Protein AF-A0A842S4N3-F1 (afdb_monomer)

Structure (mmCIF, N/CA/C/O backbone):
data_AF-A0A842S4N3-F1
#
_entry.id   AF-A0A842S4N3-F1
#
loop_
_atom_site.group_PDB
_atom_site.id
_atom_site.type_symbol
_atom_site.label_atom_id
_atom_site.label_alt_id
_atom_site.label_comp_id
_atom_site.label_asym_id
_atom_site.label_entity_id
_atom_site.label_seq_id
_atom_site.pdbx_PDB_ins_code
_atom_site.Cartn_x
_atom_site.Cartn_y
_atom_site.Cartn_z
_atom_site.occupancy
_atom_site.B_iso_or_equiv
_atom_site.auth_seq_id
_atom_site.auth_comp_id
_atom_site.auth_asym_id
_atom_site.auth_atom_id
_atom_site.pdbx_PDB_model_num
ATOM 1 N N . MET A 1 1 ? 23.266 8.931 0.002 1.00 56.41 1 MET A N 1
ATOM 2 C CA . MET A 1 1 ? 21.899 8.362 0.072 1.00 56.41 1 MET A CA 1
ATOM 3 C C . MET A 1 1 ? 21.979 6.879 -0.274 1.00 56.41 1 MET A C 1
ATOM 5 O O . MET A 1 1 ? 22.794 6.554 -1.129 1.00 56.41 1 MET A O 1
ATOM 9 N N . PRO A 1 2 ? 21.221 5.991 0.392 1.00 73.75 2 PRO A N 1
ATOM 10 C CA . PRO A 1 2 ? 21.272 4.555 0.116 1.00 73.75 2 PRO A CA 1
ATOM 11 C C . PRO A 1 2 ? 20.842 4.255 -1.324 1.00 73.75 2 PRO A C 1
ATOM 13 O O . PRO A 1 2 ? 19.929 4.900 -1.846 1.00 73.75 2 PRO A O 1
ATOM 16 N N . ASN A 1 3 ? 21.501 3.281 -1.953 1.00 89.25 3 ASN A N 1
ATOM 17 C CA . ASN A 1 3 ? 21.174 2.815 -3.304 1.00 89.25 3 ASN A CA 1
ATOM 18 C C . ASN A 1 3 ? 19.774 2.159 -3.320 1.00 89.25 3 ASN A C 1
ATOM 20 O O . ASN A 1 3 ? 19.335 1.600 -2.316 1.00 89.25 3 ASN A O 1
ATOM 24 N N . THR A 1 4 ? 19.080 2.168 -4.458 1.00 88.06 4 THR A N 1
ATOM 25 C CA . THR A 1 4 ? 17.747 1.573 -4.649 1.00 88.06 4 THR A CA 1
ATOM 26 C C . THR A 1 4 ? 17.667 0.123 -4.158 1.00 88.06 4 THR A C 1
ATOM 28 O O . THR A 1 4 ? 16.729 -0.232 -3.450 1.00 88.06 4 THR A O 1
ATOM 31 N N . LEU A 1 5 ? 18.676 -0.712 -4.441 1.00 87.38 5 LEU A N 1
ATOM 32 C CA . LEU A 1 5 ? 18.724 -2.099 -3.946 1.00 87.38 5 LEU A CA 1
ATOM 33 C C . LEU A 1 5 ? 18.781 -2.179 -2.414 1.00 87.38 5 LEU A C 1
ATOM 35 O O . LEU A 1 5 ? 18.160 -3.045 -1.798 1.00 87.38 5 LEU A O 1
ATOM 39 N N . GLU A 1 6 ? 19.505 -1.258 -1.785 1.00 89.50 6 GLU A N 1
ATOM 40 C CA . GLU A 1 6 ? 19.587 -1.180 -0.333 1.00 89.50 6 GLU A CA 1
ATOM 41 C C . GLU A 1 6 ? 18.260 -0.712 0.274 1.00 89.50 6 GLU A C 1
ATOM 43 O O . GLU A 1 6 ? 17.815 -1.282 1.274 1.00 89.50 6 GLU A O 1
ATOM 48 N N . LYS A 1 7 ? 17.580 0.252 -0.364 1.00 91.88 7 LYS A N 1
ATOM 49 C CA . LYS A 1 7 ? 16.227 0.670 0.029 1.00 91.88 7 LYS A CA 1
ATOM 50 C C . LYS A 1 7 ? 15.237 -0.485 -0.060 1.00 91.88 7 LYS A C 1
ATOM 52 O O . LYS A 1 7 ? 14.534 -0.719 0.916 1.00 91.88 7 LYS A O 1
ATOM 57 N N . ILE A 1 8 ? 15.231 -1.249 -1.158 1.00 90.50 8 ILE A N 1
ATOM 58 C CA . ILE A 1 8 ? 14.391 -2.452 -1.299 1.00 90.50 8 ILE A CA 1
ATOM 59 C C . ILE A 1 8 ? 14.669 -3.427 -0.153 1.00 90.50 8 ILE A C 1
ATOM 61 O O . ILE A 1 8 ? 13.736 -3.900 0.493 1.00 90.50 8 ILE A O 1
ATOM 65 N N . ARG A 1 9 ? 15.945 -3.683 0.163 1.00 87.44 9 ARG A N 1
ATOM 6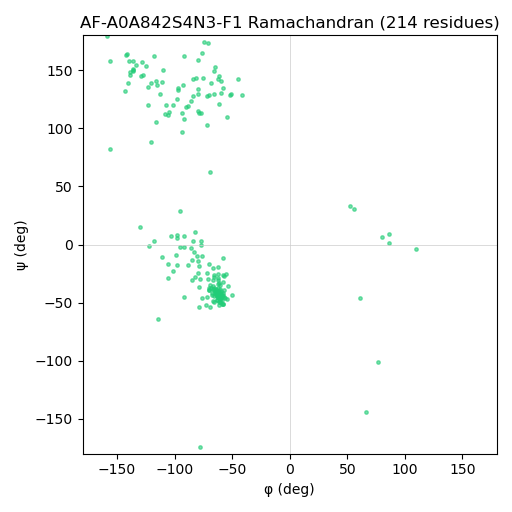6 C CA . ARG A 1 9 ? 16.323 -4.587 1.256 1.00 87.44 9 ARG A CA 1
ATOM 67 C C . ARG A 1 9 ? 15.786 -4.113 2.608 1.00 87.44 9 ARG A C 1
ATOM 69 O O . ARG A 1 9 ? 15.208 -4.906 3.348 1.00 87.44 9 ARG A O 1
ATOM 76 N N . ILE A 1 10 ? 15.977 -2.836 2.939 1.00 89.50 10 ILE A N 1
ATOM 77 C CA . ILE A 1 10 ? 15.552 -2.263 4.224 1.00 89.50 10 ILE A CA 1
ATOM 78 C C . ILE A 1 10 ? 14.023 -2.199 4.295 1.00 89.50 10 ILE A C 1
ATOM 80 O O . ILE A 1 10 ? 13.430 -2.733 5.233 1.00 89.50 10 ILE A O 1
ATOM 84 N N . LEU A 1 11 ? 13.373 -1.581 3.310 1.00 91.12 11 LEU A N 1
ATOM 85 C CA . LEU A 1 11 ? 11.925 -1.364 3.287 1.00 91.12 11 LEU A CA 1
ATOM 86 C C . LEU A 1 11 ? 11.155 -2.672 3.128 1.00 91.12 11 LEU A C 1
ATOM 88 O O . LEU A 1 11 ? 10.140 -2.868 3.792 1.00 91.12 11 LEU A O 1
ATOM 92 N N . GLY A 1 12 ? 11.676 -3.603 2.331 1.00 87.44 12 GLY A N 1
ATOM 93 C CA . GLY A 1 12 ? 11.151 -4.956 2.215 1.00 87.44 12 GLY A CA 1
ATOM 94 C C . GLY A 1 12 ? 11.220 -5.714 3.542 1.00 87.44 12 GLY A C 1
ATOM 95 O O . GLY A 1 12 ? 10.228 -6.312 3.954 1.00 87.44 12 GLY A O 1
ATOM 96 N N . ALA A 1 13 ? 12.337 -5.633 4.274 1.00 83.00 13 ALA A N 1
ATOM 97 C CA . ALA A 1 13 ? 12.464 -6.281 5.581 1.00 83.00 13 ALA A CA 1
ATOM 98 C C . ALA A 1 13 ? 11.526 -5.660 6.629 1.00 83.00 13 ALA A C 1
ATOM 100 O O . ALA A 1 13 ? 10.921 -6.378 7.422 1.00 83.00 13 ALA A O 1
ATOM 101 N N . ASN A 1 14 ? 11.354 -4.335 6.601 1.00 84.75 14 ASN A N 1
ATOM 102 C CA . ASN A 1 14 ? 10.408 -3.630 7.470 1.00 84.75 14 ASN A CA 1
ATOM 103 C C . ASN A 1 14 ? 8.946 -3.987 7.143 1.00 84.75 14 ASN A C 1
ATOM 105 O O . ASN A 1 14 ? 8.120 -4.038 8.049 1.00 84.75 14 ASN A O 1
ATOM 109 N N . SER A 1 15 ? 8.641 -4.299 5.879 1.00 82.56 15 SER A N 1
ATOM 110 C CA . SER A 1 15 ? 7.307 -4.735 5.443 1.00 82.56 15 SER A CA 1
ATOM 111 C C . SER A 1 15 ? 6.976 -6.194 5.777 1.00 82.56 15 SER A C 1
ATOM 113 O O . SER A 1 15 ? 5.880 -6.645 5.465 1.00 82.56 15 SER A O 1
ATOM 115 N N . LYS A 1 16 ? 7.882 -6.953 6.418 1.00 73.06 16 LYS A N 1
ATOM 116 C CA . LYS A 1 16 ? 7.713 -8.399 6.651 1.00 73.06 16 LYS A CA 1
ATOM 117 C C . LYS A 1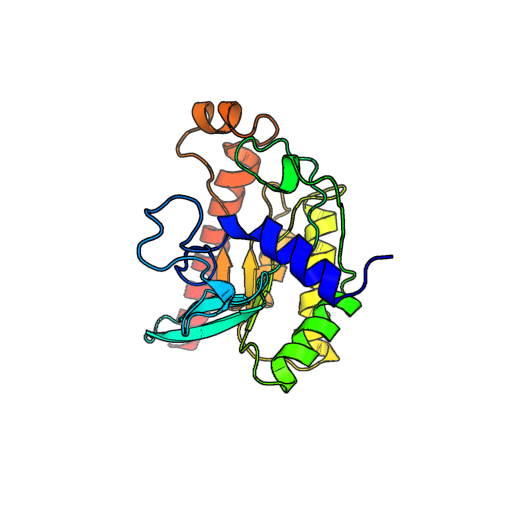 16 ? 6.392 -8.764 7.337 1.00 73.06 16 LYS A C 1
ATOM 119 O O . LYS A 1 16 ? 5.809 -9.793 7.020 1.00 73.06 16 LYS A O 1
ATOM 124 N N . TYR A 1 17 ? 5.914 -7.923 8.248 1.00 70.19 17 TYR A N 1
ATOM 125 C CA . TYR A 1 17 ? 4.674 -8.162 8.993 1.00 70.19 17 TYR A CA 1
ATOM 126 C C . TYR A 1 17 ? 3.406 -7.829 8.198 1.00 70.19 17 TYR A C 1
ATOM 128 O O . TYR A 1 17 ? 2.333 -8.290 8.565 1.00 70.19 17 TYR A O 1
ATOM 136 N N . ASP A 1 18 ? 3.530 -7.116 7.074 1.00 67.81 18 ASP A N 1
ATOM 137 C CA . ASP A 1 18 ? 2.442 -7.001 6.101 1.00 67.81 18 ASP A CA 1
ATOM 138 C C . ASP A 1 18 ? 2.310 -8.289 5.265 1.00 67.81 18 ASP A C 1
ATOM 140 O O . ASP A 1 18 ? 1.357 -8.425 4.498 1.00 67.81 18 ASP A O 1
ATOM 144 N N . ILE A 1 19 ? 3.258 -9.233 5.346 1.00 60.94 19 ILE A N 1
ATOM 145 C CA . ILE A 1 19 ? 3.310 -10.414 4.479 1.00 60.94 19 ILE A CA 1
ATOM 146 C C . ILE A 1 19 ? 2.557 -11.585 5.117 1.00 60.94 19 ILE A C 1
ATOM 148 O O . ILE A 1 19 ? 3.046 -12.237 6.033 1.00 60.94 19 ILE A O 1
ATOM 152 N N . CYS A 1 20 ? 1.390 -11.913 4.559 1.00 54.12 20 CYS A N 1
ATOM 153 C CA . CYS A 1 20 ? 0.614 -13.108 4.914 1.00 54.12 20 CYS A CA 1
ATOM 154 C C . CYS A 1 20 ? 1.088 -14.393 4.198 1.00 54.12 20 CYS A C 1
ATOM 156 O O . CYS A 1 20 ? 0.388 -15.400 4.232 1.00 54.12 20 CYS A O 1
ATOM 158 N N . ALA A 1 21 ? 2.247 -14.376 3.529 1.00 53.91 21 ALA A N 1
ATOM 159 C CA . ALA A 1 21 ? 2.752 -15.496 2.734 1.00 53.91 21 ALA A CA 1
ATOM 160 C C . ALA A 1 21 ? 3.992 -16.146 3.372 1.00 53.91 21 ALA A C 1
ATOM 162 O O . ALA A 1 21 ? 4.917 -15.467 3.826 1.00 53.91 21 ALA A O 1
ATOM 163 N N . SER A 1 22 ? 4.057 -17.480 3.321 1.00 51.81 22 SER A N 1
ATOM 164 C CA . SER A 1 22 ? 5.191 -18.298 3.788 1.00 51.81 22 SER A CA 1
ATOM 165 C C . SER A 1 22 ? 6.527 -17.967 3.097 1.00 51.81 22 SER A C 1
ATOM 167 O O . SER A 1 22 ? 7.584 -18.403 3.550 1.00 51.81 22 SER A O 1
ATOM 169 N N . THR A 1 23 ? 6.490 -17.179 2.019 1.00 53.50 23 THR A N 1
ATOM 170 C CA . THR A 1 23 ? 7.622 -16.855 1.145 1.00 53.50 23 THR A CA 1
ATOM 171 C C . THR A 1 23 ? 8.542 -15.753 1.667 1.00 53.50 23 THR A C 1
ATOM 173 O O . THR A 1 23 ? 9.605 -15.570 1.089 1.00 53.50 23 THR A O 1
ATOM 176 N N . ALA A 1 24 ? 8.178 -15.026 2.732 1.00 51.31 24 ALA A N 1
ATOM 177 C CA . ALA A 1 24 ? 8.975 -13.895 3.237 1.00 51.31 24 ALA A CA 1
ATOM 178 C C . ALA A 1 24 ? 9.520 -14.057 4.664 1.00 51.31 24 ALA A C 1
ATOM 180 O O . ALA A 1 24 ? 10.159 -13.154 5.213 1.00 51.31 24 ALA A O 1
ATOM 181 N N . SER A 1 25 ? 9.276 -15.210 5.286 1.00 52.69 25 SER A N 1
ATOM 182 C CA . SER A 1 25 ? 9.836 -15.537 6.593 1.00 52.69 25 SER A CA 1
ATOM 183 C C . SER A 1 25 ? 10.908 -16.601 6.443 1.00 52.69 25 SER A C 1
ATOM 185 O O . SER A 1 25 ? 10.603 -17.749 6.129 1.00 52.69 25 SER A O 1
ATOM 187 N N . SER A 1 26 ? 12.163 -16.218 6.705 1.00 54.50 26 SER A N 1
ATOM 188 C CA . SER A 1 26 ? 13.263 -17.171 6.828 1.00 54.50 26 SER A CA 1
ATOM 189 C C . SER A 1 26 ? 12.884 -18.265 7.825 1.00 54.50 26 SER A C 1
ATOM 191 O O . SER A 1 26 ? 12.452 -17.994 8.947 1.00 54.50 26 SER A O 1
ATOM 193 N N . ARG A 1 27 ? 13.037 -19.522 7.409 1.00 55.88 27 ARG A N 1
ATOM 194 C CA . ARG A 1 27 ? 12.628 -20.687 8.206 1.00 55.88 27 ARG A CA 1
ATOM 195 C C . ARG A 1 27 ? 13.598 -21.028 9.351 1.00 55.88 27 ARG A C 1
ATOM 197 O O . ARG A 1 27 ? 13.396 -22.035 10.015 1.00 55.88 27 ARG A O 1
ATOM 204 N N . THR A 1 28 ? 14.660 -20.246 9.581 1.00 52.84 28 THR A N 1
ATOM 205 C CA . THR A 1 28 ? 15.917 -20.826 10.099 1.00 52.84 28 THR A CA 1
ATOM 206 C C . THR A 1 28 ? 16.513 -20.323 11.406 1.00 52.84 28 THR A C 1
ATOM 208 O O . THR A 1 28 ? 17.496 -20.921 11.830 1.00 52.84 28 THR A O 1
ATOM 211 N N . ASP A 1 29 ? 15.933 -19.344 12.102 1.00 52.81 29 ASP A N 1
ATOM 212 C CA . ASP A 1 29 ? 16.478 -18.969 13.426 1.00 52.81 29 ASP A CA 1
ATOM 213 C C . ASP A 1 29 ? 15.689 -19.540 14.613 1.00 52.81 29 ASP A C 1
ATOM 215 O O . ASP A 1 29 ? 16.249 -19.688 15.695 1.00 52.81 29 ASP A O 1
ATOM 219 N N . LYS A 1 30 ? 14.407 -19.894 14.433 1.00 48.62 30 LYS A N 1
ATOM 220 C CA . LYS A 1 30 ? 13.512 -20.297 15.539 1.00 48.62 30 LYS A CA 1
ATOM 221 C C . LYS A 1 30 ? 13.104 -21.777 15.556 1.00 48.62 30 LYS A C 1
ATOM 223 O O . LYS A 1 30 ? 12.532 -22.222 16.543 1.00 48.62 30 LYS A O 1
ATOM 228 N N . TYR A 1 31 ? 13.389 -22.528 14.492 1.00 52.56 31 TYR A N 1
ATOM 229 C CA . TYR A 1 31 ? 13.089 -23.962 14.375 1.00 52.56 31 TYR A CA 1
ATOM 230 C C . TYR A 1 31 ? 14.392 -24.772 14.416 1.00 52.56 31 TYR A C 1
ATOM 232 O O . TYR A 1 31 ? 15.427 -24.237 14.006 1.00 52.56 31 TYR A O 1
ATOM 240 N N . PRO A 1 32 ? 14.383 -26.027 14.913 1.00 46.91 32 PRO A N 1
ATOM 241 C CA . PRO A 1 32 ? 15.591 -26.842 14.996 1.00 46.91 32 PRO A CA 1
ATOM 242 C C . PRO A 1 32 ? 16.295 -26.870 13.639 1.00 46.91 32 PRO A C 1
ATOM 244 O O . PRO A 1 32 ? 15.667 -27.127 12.610 1.00 46.91 32 PRO A O 1
ATOM 247 N N . LYS A 1 33 ? 17.601 -26.572 13.642 1.00 52.69 33 LYS A N 1
ATOM 248 C CA . LYS A 1 33 ? 18.474 -26.591 12.460 1.00 52.69 33 LYS A CA 1
ATOM 249 C C . LYS A 1 33 ? 18.689 -28.034 11.986 1.00 52.69 33 LYS A C 1
ATOM 251 O O . LYS A 1 33 ? 19.816 -28.508 11.969 1.00 52.69 33 LYS A O 1
ATOM 256 N N . LEU A 1 34 ? 17.625 -28.725 11.580 1.00 55.19 34 LEU A N 1
ATOM 257 C CA . LEU A 1 34 ? 17.695 -30.046 10.947 1.00 55.19 34 LEU A CA 1
ATOM 258 C C . LEU A 1 34 ? 18.606 -30.029 9.707 1.00 55.19 34 LEU A C 1
ATOM 260 O O . LEU A 1 34 ? 19.180 -31.049 9.354 1.00 55.19 34 LEU A O 1
ATOM 264 N N . PHE A 1 35 ? 18.769 -28.856 9.082 1.00 54.75 35 PHE A N 1
ATOM 265 C CA . PHE A 1 35 ? 19.410 -28.695 7.778 1.00 54.75 35 PHE A CA 1
ATOM 266 C C . PHE A 1 35 ? 20.502 -27.597 7.738 1.00 54.75 35 PHE A C 1
ATOM 268 O O . PHE A 1 35 ? 20.934 -27.175 6.673 1.00 54.75 35 PHE A O 1
ATOM 275 N N . GLY A 1 36 ? 21.003 -27.106 8.878 1.00 60.84 36 GLY A N 1
ATOM 276 C CA . GLY A 1 36 ? 22.092 -26.111 8.881 1.00 60.84 36 GLY A CA 1
ATOM 277 C C . GLY A 1 36 ? 21.710 -24.738 8.288 1.00 60.84 36 GLY A C 1
ATOM 278 O O . GLY A 1 36 ? 20.612 -24.235 8.521 1.00 60.84 36 GLY A O 1
ATOM 279 N N . ASN A 1 37 ? 22.638 -24.073 7.585 1.00 59.16 37 ASN A N 1
ATOM 280 C CA . ASN A 1 37 ? 22.451 -22.707 7.067 1.00 59.16 37 ASN A CA 1
ATOM 281 C C . ASN A 1 37 ? 21.601 -22.705 5.780 1.00 59.16 37 ASN A C 1
ATOM 283 O O . ASN A 1 37 ? 22.065 -23.175 4.743 1.00 59.16 37 ASN A O 1
ATOM 287 N N . SER A 1 38 ? 20.387 -22.141 5.822 1.00 61.16 38 SER A N 1
ATOM 288 C CA . SER A 1 38 ? 19.410 -22.172 4.713 1.00 61.16 38 SER A CA 1
ATOM 289 C C . SER A 1 38 ? 19.851 -21.488 3.428 1.00 61.16 38 SER A C 1
ATOM 291 O O . SER A 1 38 ? 19.273 -21.775 2.389 1.00 61.16 38 SER A O 1
ATOM 293 N N . LYS A 1 39 ? 20.853 -20.600 3.454 1.00 59.00 39 LYS A N 1
ATOM 294 C CA . LYS A 1 39 ? 21.264 -19.831 2.263 1.00 59.00 39 LYS A CA 1
ATOM 295 C C . LYS A 1 39 ? 21.686 -20.698 1.072 1.00 59.00 39 LYS A C 1
ATOM 297 O O . LYS A 1 39 ? 21.559 -20.247 -0.058 1.00 59.00 39 LYS A O 1
ATOM 302 N N . ASN A 1 40 ? 22.154 -21.918 1.331 1.00 61.69 40 ASN A N 1
ATOM 303 C CA . ASN A 1 40 ? 22.618 -22.848 0.300 1.00 61.69 40 ASN A CA 1
ATOM 304 C C . ASN A 1 40 ? 21.552 -23.883 -0.097 1.00 61.69 40 ASN A C 1
ATOM 306 O O . ASN A 1 40 ? 21.847 -24.807 -0.847 1.00 61.69 40 ASN A O 1
ATOM 310 N N . TRP A 1 41 ? 20.328 -23.758 0.423 1.00 64.38 41 TRP A N 1
ATOM 311 C CA . TRP A 1 41 ? 19.253 -24.710 0.170 1.00 64.38 41 TRP A CA 1
ATOM 312 C C . TRP A 1 41 ? 18.340 -24.218 -0.946 1.00 64.38 41 TRP A C 1
ATOM 314 O O . TRP A 1 41 ? 17.890 -23.070 -0.955 1.00 64.38 41 TRP A O 1
ATOM 324 N N . VAL A 1 42 ? 18.010 -25.124 -1.863 1.00 61.16 42 VAL A N 1
ATOM 325 C CA . VAL A 1 42 ? 16.948 -24.910 -2.849 1.00 61.16 42 VAL A CA 1
ATOM 326 C C . VAL A 1 42 ? 15.630 -24.674 -2.099 1.00 61.16 42 VAL A C 1
ATOM 328 O O . VAL A 1 42 ? 15.286 -25.422 -1.186 1.00 61.16 42 VAL A O 1
ATOM 331 N N . GLY A 1 43 ? 14.905 -23.609 -2.449 1.00 57.53 43 GLY A N 1
ATOM 332 C CA . GLY A 1 43 ? 13.661 -23.224 -1.767 1.00 57.53 43 GLY A CA 1
ATOM 333 C C . GLY A 1 43 ? 13.842 -22.345 -0.521 1.00 57.53 43 GLY A C 1
ATOM 334 O O . GLY A 1 43 ? 12.869 -22.095 0.196 1.00 57.53 43 GLY A O 1
ATOM 335 N N . ALA A 1 44 ? 15.052 -21.841 -0.253 1.00 60.22 44 ALA A N 1
ATOM 336 C CA . ALA A 1 44 ? 15.244 -20.766 0.713 1.00 60.22 44 ALA A CA 1
ATOM 337 C C . ALA A 1 44 ? 14.421 -19.528 0.312 1.00 60.22 44 ALA A C 1
ATOM 339 O O . ALA A 1 44 ? 14.398 -19.126 -0.851 1.00 60.22 44 ALA A O 1
ATOM 340 N N . THR A 1 45 ? 13.725 -18.919 1.275 1.00 57.72 45 THR A N 1
ATOM 341 C CA . THR A 1 45 ? 12.878 -17.744 1.020 1.00 57.72 45 THR A CA 1
ATOM 342 C C . THR A 1 45 ? 13.716 -16.583 0.486 1.00 57.72 45 THR A C 1
ATOM 344 O O . THR A 1 45 ? 14.656 -16.147 1.157 1.00 57.72 45 THR A O 1
ATOM 347 N N . ALA A 1 46 ? 13.371 -16.109 -0.712 1.00 56.22 46 ALA A N 1
ATOM 348 C CA . ALA A 1 46 ? 14.075 -15.055 -1.431 1.00 56.22 46 ALA A CA 1
ATOM 349 C C . ALA A 1 46 ? 13.832 -13.646 -0.849 1.00 56.22 46 ALA A C 1
ATOM 351 O O . ALA A 1 46 ? 13.073 -13.449 0.099 1.00 56.22 46 ALA A O 1
ATOM 352 N N . SER A 1 47 ? 14.556 -12.680 -1.419 1.00 57.81 47 SER A N 1
ATOM 353 C CA . SER A 1 47 ? 14.823 -11.321 -0.939 1.00 57.81 47 SER A CA 1
ATOM 354 C C . SER A 1 47 ? 13.627 -10.537 -0.391 1.00 57.81 47 SER A C 1
ATOM 356 O O . SER A 1 47 ? 12.546 -10.515 -0.974 1.00 57.81 47 SER A O 1
ATOM 358 N N . ALA A 1 48 ? 13.896 -9.772 0.671 1.00 67.94 48 ALA A N 1
ATOM 359 C CA . ALA A 1 48 ? 13.050 -8.684 1.149 1.00 67.94 48 ALA A CA 1
ATOM 360 C C . ALA A 1 48 ? 12.490 -7.843 -0.014 1.00 67.94 48 ALA A C 1
ATOM 362 O O . ALA A 1 48 ? 13.256 -7.375 -0.853 1.00 67.94 48 ALA A O 1
ATOM 363 N N . GLY A 1 49 ? 11.172 -7.631 -0.035 1.00 77.88 49 GLY A N 1
ATOM 364 C CA . GLY A 1 49 ? 10.513 -6.746 -1.001 1.00 77.88 49 GLY A CA 1
ATOM 365 C C . GLY A 1 49 ? 9.652 -7.431 -2.064 1.00 77.88 49 GLY A C 1
ATOM 366 O O . GLY A 1 49 ? 9.009 -6.734 -2.842 1.00 77.88 49 GLY A O 1
ATOM 367 N N . ILE A 1 50 ? 9.613 -8.767 -2.105 1.00 84.94 50 ILE A N 1
ATOM 368 C CA . ILE A 1 50 ? 8.737 -9.529 -3.007 1.00 84.94 50 ILE A CA 1
ATOM 369 C C . ILE A 1 50 ? 7.861 -10.470 -2.179 1.00 84.94 50 ILE A C 1
ATOM 371 O O . ILE A 1 50 ? 8.342 -11.145 -1.266 1.00 84.94 50 ILE A O 1
ATOM 375 N N . CYS A 1 51 ? 6.568 -10.536 -2.494 1.00 83.62 51 CYS A N 1
ATOM 376 C CA . CYS A 1 51 ? 5.660 -11.524 -1.915 1.00 83.62 51 CYS A CA 1
ATOM 377 C C . CYS A 1 51 ? 4.793 -12.177 -2.988 1.00 83.62 51 CYS A C 1
ATOM 379 O O . CYS A 1 51 ? 4.498 -11.554 -4.001 1.00 83.62 51 CYS A O 1
ATOM 381 N N . HIS A 1 52 ? 4.323 -13.392 -2.725 1.00 82.88 52 HIS A N 1
ATOM 382 C CA . HIS A 1 52 ? 3.321 -14.029 -3.572 1.00 82.88 52 HIS A CA 1
ATOM 383 C C . HIS A 1 52 ? 1.920 -13.742 -3.033 1.00 82.88 52 HIS A C 1
ATOM 385 O O . HIS A 1 52 ? 1.697 -13.784 -1.819 1.00 82.88 52 HIS A O 1
ATOM 391 N N . SER A 1 53 ? 0.993 -13.439 -3.935 1.00 79.56 53 SER A N 1
ATOM 392 C CA . SER A 1 53 ? -0.426 -13.232 -3.653 1.00 79.56 53 SER A CA 1
ATOM 393 C C . SER A 1 53 ? -1.262 -14.091 -4.588 1.00 79.56 53 SER A C 1
ATOM 395 O O . SER A 1 53 ? -0.804 -14.457 -5.666 1.00 79.56 53 SER A O 1
ATOM 397 N N . TYR A 1 54 ? -2.489 -14.395 -4.177 1.00 82.31 54 TYR A N 1
ATOM 398 C CA . TYR A 1 54 ? -3.427 -15.168 -4.980 1.00 82.31 54 TYR A CA 1
ATOM 399 C C . TYR A 1 54 ? -4.588 -14.278 -5.402 1.00 82.31 54 TYR A C 1
ATOM 401 O O . TYR A 1 54 ? -5.174 -13.566 -4.580 1.00 82.31 54 TYR A O 1
ATOM 409 N N . THR A 1 55 ? -4.894 -14.290 -6.690 1.00 77.31 55 THR A N 1
ATOM 410 C CA . THR A 1 55 ? -6.077 -13.630 -7.240 1.00 77.31 55 THR A CA 1
ATOM 411 C C . THR A 1 55 ? -7.341 -14.448 -6.954 1.00 77.31 55 THR A C 1
ATOM 413 O O . THR A 1 55 ? -7.245 -15.617 -6.568 1.00 77.31 55 THR A O 1
ATOM 416 N N . PRO A 1 56 ? -8.545 -13.862 -7.110 1.00 73.50 56 PRO A N 1
ATOM 417 C CA . PRO A 1 56 ? -9.804 -14.576 -6.876 1.00 73.50 56 PRO A CA 1
ATOM 418 C C . PRO A 1 56 ? -9.988 -15.854 -7.714 1.00 73.50 56 PRO A C 1
ATOM 420 O O . PRO A 1 56 ? -10.668 -16.768 -7.264 1.00 73.50 56 PRO A O 1
ATOM 423 N N . ASP A 1 57 ? -9.367 -15.937 -8.893 1.00 80.12 57 ASP A N 1
ATOM 424 C CA . ASP A 1 57 ? -9.341 -17.108 -9.784 1.00 80.12 57 ASP A CA 1
ATOM 425 C C . ASP A 1 57 ? -8.256 -18.143 -9.417 1.00 80.12 57 ASP A C 1
ATOM 427 O O . ASP A 1 57 ? -8.100 -19.150 -10.101 1.00 80.12 57 ASP A O 1
ATOM 431 N N . GLY A 1 58 ? -7.502 -17.924 -8.335 1.00 81.44 58 GLY A N 1
ATOM 432 C CA . GLY A 1 58 ? -6.511 -18.873 -7.821 1.00 81.44 58 GLY A CA 1
ATOM 433 C C . GLY A 1 58 ? -5.121 -18.771 -8.455 1.00 81.44 58 GLY A C 1
ATOM 434 O O . GLY A 1 58 ? -4.225 -19.519 -8.055 1.00 81.44 58 GLY A O 1
ATOM 435 N N . ARG A 1 59 ? -4.887 -17.836 -9.388 1.00 84.19 59 ARG A N 1
ATOM 436 C CA . ARG A 1 59 ? -3.537 -17.578 -9.910 1.00 84.19 59 ARG A CA 1
ATOM 437 C C . ARG A 1 59 ? -2.633 -17.018 -8.815 1.00 84.19 59 ARG A C 1
ATOM 439 O O . ARG A 1 59 ? -2.960 -16.039 -8.146 1.00 84.19 59 ARG A O 1
ATOM 446 N N . CYS A 1 60 ? -1.459 -17.624 -8.674 1.00 86.69 60 CYS A N 1
ATOM 447 C CA . CYS A 1 60 ? -0.369 -17.075 -7.879 1.00 86.69 60 CYS A CA 1
ATOM 448 C C . CYS A 1 60 ? 0.351 -16.000 -8.700 1.00 86.69 60 CYS A C 1
ATOM 450 O O . CYS A 1 60 ? 0.723 -16.261 -9.841 1.00 86.69 60 CYS A O 1
ATOM 452 N N . MET A 1 61 ? 0.550 -14.820 -8.121 1.00 86.44 61 MET A N 1
ATOM 453 C CA . MET A 1 61 ? 1.294 -13.720 -8.730 1.00 86.44 61 MET A CA 1
ATOM 454 C C . MET A 1 61 ? 2.352 -13.179 -7.778 1.00 86.44 61 MET A C 1
ATOM 456 O O . MET A 1 61 ? 2.152 -13.102 -6.560 1.00 86.44 61 MET A O 1
ATOM 460 N N . SER A 1 62 ? 3.475 -12.770 -8.351 1.00 89.75 62 SER A N 1
ATOM 461 C CA . SER A 1 62 ? 4.554 -12.093 -7.634 1.00 89.75 62 SER A CA 1
ATOM 462 C C . SER A 1 62 ? 4.275 -10.586 -7.533 1.00 89.75 62 SER A C 1
ATOM 464 O O . SER A 1 62 ? 4.006 -9.917 -8.527 1.00 89.75 62 SER A O 1
ATOM 466 N N . LEU A 1 63 ? 4.327 -10.024 -6.325 1.00 91.12 63 LEU A N 1
ATOM 467 C CA . LEU A 1 63 ? 4.101 -8.600 -6.077 1.00 91.12 63 LEU A CA 1
ATOM 468 C C . LEU A 1 63 ? 5.362 -7.920 -5.559 1.00 91.12 63 LEU A C 1
ATOM 470 O O . LEU A 1 63 ? 6.015 -8.425 -4.640 1.00 91.12 63 LEU A O 1
ATOM 474 N N . PHE A 1 64 ? 5.642 -6.726 -6.078 1.00 93.06 64 PHE A N 1
ATOM 475 C CA . PHE A 1 64 ? 6.583 -5.803 -5.460 1.00 93.06 64 PHE A CA 1
ATOM 476 C C . PHE A 1 64 ? 5.948 -5.229 -4.196 1.00 93.06 64 PHE A C 1
ATOM 478 O O . PHE A 1 64 ? 5.063 -4.377 -4.260 1.00 93.06 64 PHE A O 1
ATOM 485 N N . LYS A 1 65 ? 6.374 -5.743 -3.045 1.00 89.25 65 LYS A N 1
ATOM 486 C CA . LYS A 1 65 ? 5.843 -5.401 -1.730 1.00 89.25 65 LYS A CA 1
ATOM 487 C C . LYS A 1 65 ? 6.949 -4.843 -0.858 1.00 89.25 65 LYS A C 1
ATOM 489 O O . LYS A 1 65 ? 7.603 -5.564 -0.108 1.00 89.25 65 LYS A O 1
ATOM 494 N N . THR A 1 66 ? 7.134 -3.537 -0.943 1.00 89.94 66 THR A N 1
ATOM 495 C CA . THR A 1 66 ? 8.001 -2.773 -0.046 1.00 89.94 66 THR A CA 1
ATOM 496 C C . THR A 1 66 ? 7.201 -1.653 0.592 1.00 89.94 66 THR A C 1
ATOM 498 O O . THR A 1 66 ? 6.251 -1.145 -0.003 1.00 89.94 66 THR A O 1
ATOM 501 N N . LEU A 1 67 ? 7.622 -1.211 1.779 1.00 93.56 67 LEU A N 1
ATOM 502 C CA . LEU A 1 67 ? 7.182 0.092 2.267 1.00 93.56 67 LEU A CA 1
ATOM 503 C C . LEU A 1 67 ? 7.656 1.193 1.303 1.00 93.56 67 LEU A C 1
ATOM 505 O O . LEU A 1 67 ? 8.752 1.096 0.752 1.00 93.56 67 LEU A O 1
ATOM 509 N N . TYR A 1 68 ? 6.857 2.238 1.127 1.00 96.38 68 TYR A N 1
ATOM 510 C CA . TYR A 1 68 ? 7.244 3.464 0.440 1.00 96.38 68 TYR A CA 1
ATOM 511 C C . TYR A 1 68 ? 8.220 4.272 1.315 1.00 96.38 68 TYR A C 1
ATOM 513 O O . TYR A 1 68 ? 9.304 4.658 0.872 1.00 96.38 68 TYR A O 1
ATOM 521 N N . THR A 1 69 ? 7.908 4.407 2.607 1.00 95.62 69 THR A N 1
ATOM 522 C CA . THR A 1 69 ? 8.857 4.824 3.646 1.00 95.62 69 THR A CA 1
ATOM 523 C C . THR A 1 69 ? 8.721 3.980 4.910 1.00 95.62 69 THR A C 1
ATOM 525 O O . THR A 1 69 ? 7.636 3.509 5.239 1.00 95.62 69 THR A O 1
ATOM 528 N N . ASN A 1 70 ? 9.820 3.786 5.645 1.00 94.25 70 ASN A N 1
ATOM 529 C CA . ASN A 1 70 ? 9.777 3.264 7.016 1.00 94.25 70 ASN A CA 1
ATOM 530 C C . ASN A 1 70 ? 9.861 4.374 8.074 1.00 94.25 70 ASN A C 1
ATOM 532 O O . ASN A 1 70 ? 10.014 4.066 9.255 1.00 94.25 70 ASN A O 1
ATOM 536 N N . LYS A 1 71 ? 9.800 5.653 7.690 1.00 94.38 71 LYS A N 1
ATOM 537 C CA . LYS A 1 71 ? 9.570 6.754 8.630 1.00 94.38 71 LYS A CA 1
ATOM 538 C C . LYS A 1 71 ? 8.112 6.693 9.073 1.00 94.38 71 LYS A C 1
ATOM 540 O O . LYS A 1 71 ? 7.220 6.583 8.239 1.00 94.38 71 LYS A O 1
ATOM 545 N N . CYS A 1 72 ? 7.884 6.695 10.380 1.00 93.44 72 CYS A N 1
ATOM 546 C CA . CYS A 1 72 ? 6.548 6.589 10.944 1.00 93.44 72 CYS A CA 1
ATOM 547 C C . CYS A 1 72 ? 6.450 7.460 12.193 1.00 93.44 72 CYS A C 1
ATOM 549 O O . CYS A 1 72 ? 7.330 7.382 13.048 1.00 93.44 72 CYS A O 1
ATOM 551 N N . LEU A 1 73 ? 5.388 8.257 12.290 1.00 91.81 73 LEU A N 1
ATOM 552 C CA . LEU A 1 73 ? 5.050 9.022 13.492 1.00 91.81 73 LEU A CA 1
ATOM 553 C C . LEU A 1 73 ? 4.369 8.173 14.573 1.00 91.81 73 LEU A C 1
ATOM 555 O O . LEU A 1 73 ? 4.352 8.592 15.725 1.00 91.81 73 LEU A O 1
ATOM 559 N N . TYR A 1 74 ? 3.818 7.008 14.201 1.00 90.62 74 TYR A N 1
ATOM 560 C CA . TYR A 1 74 ? 3.109 6.105 15.109 1.00 90.62 74 TYR A CA 1
ATOM 561 C C . TYR A 1 74 ? 4.046 5.164 15.874 1.00 90.62 74 TYR A C 1
ATOM 563 O O . TYR A 1 74 ? 4.949 4.568 15.290 1.00 90.62 74 TYR A O 1
ATOM 571 N N . ASP A 1 75 ? 3.713 4.911 17.137 1.00 91.06 75 ASP A N 1
ATOM 572 C CA . ASP A 1 75 ? 4.462 4.136 18.131 1.00 91.06 75 ASP A CA 1
ATOM 573 C C . ASP A 1 75 ? 4.036 2.663 18.250 1.00 91.06 75 ASP A C 1
ATOM 575 O O . ASP A 1 75 ? 4.143 2.051 19.314 1.00 91.06 75 ASP A O 1
ATOM 579 N N . CYS A 1 76 ? 3.538 2.070 17.164 1.00 91.75 76 CYS A N 1
ATOM 580 C CA . CYS A 1 76 ? 3.017 0.702 17.173 1.00 91.75 76 CYS A CA 1
ATOM 581 C C . CYS A 1 76 ? 4.066 -0.291 17.714 1.00 91.75 76 CYS A C 1
ATOM 583 O O . CYS A 1 76 ? 5.047 -0.591 17.031 1.00 91.75 76 CYS A O 1
ATOM 585 N N . LYS A 1 77 ? 3.843 -0.847 18.911 1.00 91.06 77 LYS A N 1
ATOM 586 C CA . LYS A 1 77 ? 4.803 -1.680 19.663 1.00 91.06 77 LYS A CA 1
ATOM 587 C C . LYS A 1 77 ? 5.182 -2.975 18.940 1.00 91.06 77 LYS A C 1
ATOM 589 O O . LYS A 1 77 ? 6.264 -3.513 19.151 1.00 91.06 77 LYS A O 1
ATOM 594 N N . TYR A 1 78 ? 4.301 -3.465 18.071 1.00 86.62 78 TYR A N 1
ATOM 595 C CA . TYR A 1 78 ? 4.527 -4.642 17.227 1.00 86.62 78 TYR A CA 1
ATOM 596 C C . TYR A 1 78 ? 5.278 -4.325 15.924 1.00 86.62 78 TYR A C 1
ATOM 598 O O . TYR A 1 78 ? 5.719 -5.241 15.231 1.00 86.62 78 TYR A O 1
ATOM 606 N N . CYS A 1 79 ? 5.405 -3.049 15.544 1.00 88.56 79 CYS A N 1
ATOM 607 C CA . CYS A 1 79 ? 5.926 -2.662 14.240 1.00 88.56 79 CYS A CA 1
ATOM 608 C C . CYS A 1 79 ? 7.457 -2.594 14.244 1.00 88.56 79 CYS A C 1
ATOM 610 O O . CYS A 1 79 ? 8.067 -1.814 14.976 1.00 88.56 79 CYS A O 1
ATOM 612 N N . PHE A 1 80 ? 8.098 -3.351 13.350 1.00 83.31 80 PHE A N 1
ATOM 613 C CA . PHE A 1 80 ? 9.559 -3.341 13.216 1.00 83.31 80 PHE A CA 1
ATOM 614 C C . PHE A 1 80 ? 10.116 -1.976 12.813 1.00 83.31 80 PHE A C 1
ATOM 616 O O . PHE A 1 80 ? 11.230 -1.627 13.206 1.00 83.31 80 PHE A O 1
ATOM 623 N N . SER A 1 81 ? 9.334 -1.179 12.078 1.00 84.81 81 SER A N 1
ATOM 624 C CA . SER A 1 81 ? 9.738 0.179 11.745 1.00 84.81 81 SER A CA 1
ATOM 625 C C . SER A 1 81 ? 10.011 0.996 12.999 1.00 84.81 81 SER A C 1
ATOM 627 O O . SER A 1 81 ? 10.960 1.760 12.971 1.00 84.81 81 SER A O 1
ATOM 629 N N . GLN A 1 82 ? 9.336 0.793 14.133 1.00 81.62 82 GLN A N 1
ATOM 630 C CA . GLN A 1 82 ? 9.654 1.536 15.360 1.00 81.62 82 GLN A CA 1
ATOM 631 C C . GLN A 1 82 ? 11.121 1.359 15.794 1.00 81.62 82 GLN A C 1
ATOM 633 O O . GLN A 1 82 ? 11.788 2.330 16.144 1.00 81.62 82 GLN A O 1
ATOM 638 N N . ASN A 1 83 ? 11.660 0.147 15.649 1.00 80.56 83 ASN A N 1
ATOM 639 C CA . ASN A 1 83 ? 13.014 -0.218 16.073 1.00 80.56 83 ASN A CA 1
ATOM 640 C C . ASN A 1 83 ? 14.081 -0.048 14.974 1.00 80.56 83 ASN A C 1
ATOM 642 O O . ASN A 1 83 ? 15.268 -0.302 15.202 1.00 80.56 83 ASN A O 1
ATOM 646 N N . CYS A 1 84 ? 13.694 0.362 13.763 1.00 82.19 84 CYS A N 1
ATOM 647 C CA . CYS A 1 84 ? 14.626 0.475 12.649 1.00 82.19 84 CYS A CA 1
ATOM 648 C C . CYS A 1 84 ? 15.450 1.772 12.732 1.00 82.19 84 CYS A C 1
ATOM 650 O O . CYS A 1 84 ? 14.921 2.872 12.578 1.00 82.19 84 CYS A O 1
ATOM 652 N N . LYS A 1 85 ? 16.772 1.643 12.916 1.00 84.88 85 LYS A N 1
ATOM 653 C CA . LYS A 1 85 ? 17.707 2.788 12.936 1.00 84.88 85 LYS A CA 1
ATOM 654 C C . LYS A 1 85 ? 17.912 3.427 11.556 1.00 84.88 85 LYS A C 1
ATOM 656 O O . LYS A 1 85 ? 18.160 4.623 11.460 1.00 84.88 85 LYS A O 1
ATOM 661 N N . HIS A 1 86 ? 17.797 2.641 10.486 1.00 89.69 86 HIS A N 1
ATOM 662 C CA . HIS A 1 86 ? 18.022 3.105 9.117 1.00 89.69 86 HIS A CA 1
ATOM 663 C C . HIS A 1 86 ? 16.700 3.548 8.491 1.00 89.69 86 HIS A C 1
ATOM 665 O O . HIS A 1 86 ? 15.925 2.727 7.995 1.00 89.69 86 HIS A O 1
ATOM 671 N N . ARG A 1 87 ? 16.435 4.855 8.535 1.00 92.12 87 ARG A N 1
ATOM 672 C CA . ARG A 1 87 ? 15.226 5.462 7.972 1.00 92.12 87 ARG A CA 1
ATOM 673 C C . ARG A 1 87 ? 15.441 5.832 6.513 1.00 92.12 87 ARG A C 1
ATOM 675 O O . ARG A 1 87 ? 16.300 6.655 6.206 1.00 92.12 87 ARG A O 1
ATOM 682 N N . VAL A 1 88 ? 14.651 5.251 5.622 1.00 95.06 88 VAL A N 1
ATOM 683 C CA . VAL A 1 88 ? 14.744 5.466 4.177 1.00 95.06 88 VAL A CA 1
ATOM 684 C C . VAL A 1 88 ? 13.350 5.654 3.582 1.00 95.06 88 VAL A C 1
ATOM 686 O O . VAL A 1 88 ? 12.363 5.137 4.104 1.00 95.06 88 VAL A O 1
ATOM 689 N N . SER A 1 89 ? 13.284 6.407 2.490 1.00 95.75 89 SER A N 1
ATOM 690 C CA . SER A 1 89 ? 12.066 6.635 1.711 1.00 95.75 89 SER A CA 1
ATOM 691 C C . SER A 1 89 ? 12.396 6.523 0.228 1.00 95.75 89 SER A C 1
ATOM 693 O O . SER A 1 89 ? 13.520 6.845 -0.188 1.00 95.75 89 SER A O 1
ATOM 695 N N . PHE A 1 90 ? 11.421 6.089 -0.556 1.00 96.94 90 PHE A N 1
ATOM 696 C CA . PHE A 1 90 ? 11.402 6.334 -1.991 1.00 96.94 90 PHE A CA 1
ATOM 697 C C . PHE A 1 90 ? 10.918 7.757 -2.289 1.00 96.94 90 PHE A C 1
ATOM 699 O O . PHE A 1 90 ? 10.270 8.378 -1.451 1.00 96.94 90 PHE A O 1
ATOM 706 N N . THR A 1 91 ? 11.244 8.264 -3.476 1.00 97.44 91 THR A N 1
ATOM 707 C CA . THR A 1 91 ? 10.424 9.290 -4.138 1.00 97.44 91 THR A CA 1
ATOM 708 C C . THR A 1 91 ? 9.404 8.605 -5.057 1.00 97.44 91 THR A C 1
ATOM 710 O O . THR A 1 91 ? 9.631 7.446 -5.433 1.00 97.44 91 THR A O 1
ATOM 713 N N . PRO A 1 92 ? 8.320 9.279 -5.491 1.00 98.19 92 PRO A N 1
ATOM 714 C CA . PRO A 1 92 ? 7.326 8.658 -6.370 1.00 98.19 92 PRO A CA 1
ATOM 715 C C . PRO A 1 92 ? 7.935 8.121 -7.675 1.00 98.19 92 PRO A C 1
ATOM 717 O O . PRO A 1 92 ? 7.711 6.972 -8.060 1.00 98.19 92 PRO A O 1
ATOM 720 N N . GLU A 1 93 ? 8.801 8.918 -8.307 1.00 97.94 93 GLU A N 1
ATOM 721 C CA . GLU A 1 93 ? 9.521 8.555 -9.533 1.00 97.94 93 GLU A CA 1
ATOM 722 C C . GLU A 1 93 ? 10.497 7.389 -9.316 1.00 97.94 93 GLU A C 1
ATOM 724 O O . GLU A 1 93 ? 10.605 6.504 -10.169 1.00 97.94 93 GLU A O 1
ATOM 729 N N . GLU A 1 94 ? 11.204 7.361 -8.182 1.00 97.56 94 GLU A N 1
ATOM 730 C CA . GLU A 1 94 ? 12.117 6.267 -7.847 1.00 97.56 94 GLU A CA 1
ATOM 731 C C . GLU A 1 94 ? 11.351 4.958 -7.634 1.00 97.56 94 GLU A C 1
ATOM 733 O O . GLU A 1 94 ? 11.763 3.922 -8.160 1.00 97.56 94 GLU A O 1
ATOM 738 N N . TYR A 1 95 ? 10.230 5.000 -6.909 1.00 97.81 95 TYR A N 1
ATOM 739 C CA . TYR A 1 95 ? 9.385 3.833 -6.665 1.00 97.81 95 TYR A CA 1
ATOM 740 C C . TYR A 1 95 ? 8.836 3.268 -7.979 1.00 97.81 95 TYR A C 1
ATOM 742 O O . TYR A 1 95 ? 9.039 2.088 -8.278 1.00 97.81 95 TYR A O 1
ATOM 750 N N . ALA A 1 96 ? 8.216 4.123 -8.800 1.00 98.00 96 ALA A N 1
ATOM 751 C CA . ALA A 1 96 ? 7.623 3.726 -10.073 1.00 98.00 96 ALA A CA 1
ATOM 752 C C . ALA A 1 96 ? 8.670 3.132 -11.030 1.00 98.00 96 ALA A C 1
ATOM 754 O O . ALA A 1 96 ? 8.476 2.048 -11.580 1.00 98.00 96 ALA A O 1
ATOM 755 N N . ARG A 1 97 ? 9.832 3.782 -11.170 1.00 97.50 97 ARG A N 1
ATOM 756 C CA . ARG A 1 97 ? 10.937 3.287 -12.007 1.00 97.50 97 ARG A CA 1
ATOM 757 C C . ARG A 1 97 ? 11.486 1.949 -11.519 1.00 97.50 97 ARG A C 1
ATOM 759 O O . ARG A 1 97 ? 11.798 1.077 -12.328 1.00 97.50 97 ARG A O 1
ATOM 766 N N . THR A 1 98 ? 11.618 1.792 -10.204 1.00 96.00 98 THR A N 1
ATOM 767 C CA . THR A 1 98 ? 12.099 0.551 -9.585 1.00 96.00 98 THR A CA 1
ATOM 768 C C . THR A 1 98 ? 11.149 -0.599 -9.879 1.00 96.00 98 THR A C 1
ATOM 770 O O . THR A 1 98 ? 11.593 -1.650 -10.341 1.00 96.00 98 THR A O 1
ATOM 773 N N . PHE A 1 99 ? 9.848 -0.379 -9.679 1.00 96.62 99 PHE A N 1
ATOM 774 C CA . PHE A 1 99 ? 8.821 -1.352 -10.022 1.00 96.62 99 PHE A CA 1
ATOM 775 C C . PHE A 1 99 ? 8.876 -1.723 -11.508 1.00 96.62 99 PHE A C 1
ATOM 777 O O . PHE A 1 99 ? 8.990 -2.903 -11.825 1.00 96.62 99 PHE A O 1
ATOM 784 N N . MET A 1 100 ? 8.888 -0.739 -12.414 1.00 97.56 100 MET A N 1
ATOM 785 C CA . MET A 1 100 ? 8.896 -1.004 -13.858 1.00 97.56 100 MET A CA 1
ATOM 786 C C . MET A 1 100 ? 10.128 -1.789 -14.312 1.00 97.56 100 MET A C 1
ATOM 788 O O . MET A 1 100 ? 10.025 -2.618 -15.213 1.00 97.56 100 MET A O 1
ATOM 792 N N . LYS A 1 101 ? 11.282 -1.583 -13.667 1.00 95.69 101 LYS A N 1
ATOM 793 C CA . LYS A 1 101 ? 12.485 -2.381 -13.927 1.00 95.69 101 LYS A CA 1
ATOM 794 C C . LYS A 1 101 ? 12.314 -3.833 -13.478 1.00 95.69 101 LYS A C 1
ATOM 796 O O . LYS A 1 101 ? 12.722 -4.738 -14.192 1.00 95.69 101 LYS A O 1
ATOM 801 N N . LEU A 1 102 ? 11.735 -4.071 -12.301 1.00 94.06 102 LEU A N 1
ATOM 802 C CA . LEU A 1 102 ? 11.451 -5.431 -11.827 1.00 94.06 102 LEU A CA 1
ATOM 803 C C . LEU A 1 102 ? 10.400 -6.119 -12.708 1.00 94.06 102 LEU A C 1
ATOM 805 O O . LEU A 1 102 ? 10.546 -7.298 -13.024 1.00 94.06 102 LEU A O 1
ATOM 809 N N . TYR A 1 103 ? 9.389 -5.368 -13.142 1.00 95.19 103 TYR A N 1
ATOM 810 C CA . TYR A 1 103 ? 8.347 -5.838 -14.045 1.00 95.19 103 TYR A CA 1
ATOM 811 C C . TYR A 1 103 ? 8.918 -6.241 -15.412 1.00 95.19 103 TYR A C 1
ATOM 813 O O . TYR A 1 103 ? 8.667 -7.347 -15.876 1.00 95.19 103 TYR A O 1
ATOM 821 N N . SER A 1 104 ? 9.772 -5.412 -16.028 1.00 95.12 104 SER A N 1
ATOM 822 C CA . SER A 1 104 ? 10.368 -5.727 -17.338 1.00 95.12 104 SER A CA 1
ATOM 823 C C . SER A 1 104 ? 11.330 -6.921 -17.319 1.00 95.12 104 SER A C 1
ATOM 825 O O . SER A 1 104 ? 11.594 -7.516 -18.361 1.00 95.12 104 SER A O 1
ATOM 827 N N . MET A 1 105 ? 11.844 -7.285 -16.142 1.00 93.75 105 MET A N 1
ATOM 828 C CA . MET A 1 105 ? 12.675 -8.473 -15.923 1.00 93.75 105 MET A CA 1
ATOM 829 C C . MET A 1 105 ? 11.854 -9.711 -15.518 1.00 93.75 105 MET A C 1
ATOM 831 O O . MET A 1 105 ? 12.446 -10.724 -15.153 1.00 93.75 105 MET A O 1
ATOM 835 N N . ASN A 1 106 ? 10.516 -9.640 -15.548 1.00 90.81 106 ASN A N 1
ATOM 836 C CA . ASN A 1 106 ? 9.599 -10.696 -15.099 1.00 90.81 106 ASN A CA 1
ATOM 837 C C . ASN A 1 106 ? 9.826 -11.140 -13.639 1.00 90.81 106 ASN A C 1
ATOM 839 O O . ASN A 1 106 ? 9.602 -12.296 -13.287 1.00 90.81 106 ASN A O 1
ATOM 843 N N . VAL A 1 107 ? 10.294 -10.228 -12.777 1.00 89.88 107 VAL A N 1
ATOM 844 C CA . VAL A 1 107 ? 10.522 -10.505 -11.346 1.00 89.88 107 VAL A CA 1
ATOM 845 C C . VAL A 1 107 ? 9.242 -10.318 -10.528 1.00 89.88 107 VAL A C 1
ATOM 847 O O . VAL A 1 107 ? 9.067 -10.966 -9.496 1.00 89.88 107 VAL A O 1
ATOM 850 N N . VAL A 1 108 ? 8.373 -9.404 -10.966 1.00 92.19 108 VAL A N 1
ATOM 851 C CA . VAL A 1 108 ? 7.080 -9.094 -10.344 1.00 92.19 108 VAL A CA 1
ATOM 852 C C . VAL A 1 108 ? 6.016 -8.905 -11.424 1.00 92.19 108 VAL A C 1
ATOM 854 O O . VAL A 1 108 ? 6.313 -8.397 -12.500 1.00 92.19 108 VAL A O 1
ATOM 857 N N . GLU A 1 109 ? 4.773 -9.259 -11.119 1.00 92.75 109 GLU A N 1
ATOM 858 C CA . GLU A 1 109 ? 3.597 -9.098 -11.990 1.00 92.75 109 GLU A CA 1
ATOM 859 C C . GLU A 1 109 ? 2.683 -7.944 -11.544 1.00 92.75 109 GLU A C 1
ATOM 861 O O . GLU A 1 109 ? 1.848 -7.466 -12.311 1.00 92.75 109 GLU A O 1
ATOM 866 N N . GLY A 1 110 ? 2.835 -7.475 -10.304 1.00 94.19 110 GLY A N 1
ATOM 867 C CA . GLY A 1 110 ? 2.028 -6.394 -9.747 1.00 94.19 110 GLY A CA 1
ATOM 868 C C . GLY A 1 110 ? 2.694 -5.702 -8.568 1.00 94.19 110 GLY A C 1
ATOM 869 O O . GLY A 1 110 ? 3.794 -6.062 -8.142 1.00 94.19 110 GLY A O 1
ATOM 870 N N . VAL A 1 111 ? 2.022 -4.694 -8.024 1.00 95.12 111 VAL A N 1
ATOM 871 C CA . VAL A 1 111 ? 2.542 -3.881 -6.922 1.00 95.12 111 VAL A CA 1
ATOM 872 C C . VAL A 1 111 ? 1.633 -3.958 -5.701 1.00 95.12 111 VAL A C 1
ATOM 874 O O . VAL A 1 111 ? 0.410 -3.930 -5.809 1.00 95.12 111 VAL A O 1
ATOM 877 N N . PHE A 1 112 ? 2.246 -4.050 -4.523 1.00 94.00 112 PHE A N 1
ATOM 878 C CA . PHE A 1 112 ? 1.606 -3.832 -3.232 1.00 94.00 112 PHE A CA 1
ATOM 879 C C . PHE A 1 112 ? 2.281 -2.620 -2.596 1.00 94.00 112 PHE A C 1
ATOM 881 O O . PHE A 1 112 ? 3.412 -2.718 -2.111 1.00 94.00 112 PHE A O 1
ATOM 888 N N . ILE A 1 113 ? 1.591 -1.482 -2.586 1.00 94.88 113 ILE A N 1
ATOM 889 C CA . ILE A 1 113 ? 2.113 -0.252 -1.994 1.00 94.88 113 ILE A CA 1
ATOM 890 C C . ILE A 1 113 ? 1.551 -0.068 -0.579 1.00 94.88 113 ILE A C 1
ATOM 892 O O . ILE A 1 113 ? 0.345 -0.119 -0.339 1.00 94.88 113 ILE A O 1
ATOM 896 N N . SER A 1 114 ? 2.461 0.097 0.377 1.00 93.88 114 SER A N 1
ATOM 897 C CA . SER A 1 114 ? 2.217 0.321 1.808 1.00 93.88 114 SER A CA 1
ATOM 898 C C . SER A 1 114 ? 3.257 1.310 2.310 1.00 93.88 114 SER A C 1
ATOM 900 O O . SER A 1 114 ? 4.270 1.517 1.646 1.00 93.88 114 SER A O 1
ATOM 902 N N . SER A 1 115 ? 3.049 1.924 3.468 1.00 95.19 115 SER A N 1
ATOM 903 C CA . SER A 1 115 ? 4.004 2.882 4.014 1.00 95.19 115 SER A CA 1
ATOM 904 C C . SER A 1 115 ? 3.885 3.013 5.530 1.00 95.19 115 SER A C 1
ATOM 906 O O . SER A 1 115 ? 2.844 2.716 6.115 1.00 95.19 115 SER A O 1
ATOM 908 N N . GLY A 1 116 ? 4.959 3.477 6.170 1.00 94.00 116 GLY A N 1
ATOM 909 C CA . GLY A 1 116 ? 4.849 4.238 7.413 1.00 94.00 116 GLY A CA 1
ATOM 910 C C . GLY A 1 116 ? 4.279 5.634 7.143 1.00 94.00 116 GLY A C 1
ATOM 911 O O . GLY A 1 116 ? 4.102 6.012 5.988 1.00 94.00 116 GLY A O 1
ATOM 912 N N . VAL A 1 117 ? 3.993 6.398 8.196 1.00 93.75 117 VAL A N 1
ATOM 913 C CA . VAL A 1 117 ? 3.437 7.757 8.071 1.00 93.75 117 VAL A CA 1
ATOM 914 C C . VAL A 1 117 ? 4.497 8.807 8.388 1.00 93.75 117 VAL A C 1
ATOM 916 O O . VAL A 1 117 ? 4.926 8.928 9.536 1.00 93.75 117 VAL A O 1
ATOM 919 N N . CYS A 1 118 ? 4.923 9.564 7.381 1.00 91.69 118 CYS A N 1
ATOM 920 C CA . CYS A 1 118 ? 5.904 10.636 7.515 1.00 91.69 118 CYS A CA 1
ATOM 921 C C . CYS A 1 118 ? 5.197 11.988 7.375 1.00 91.69 118 CYS A C 1
ATOM 923 O O . CYS A 1 118 ? 4.599 12.244 6.339 1.00 91.69 118 CYS A O 1
ATOM 925 N N . GLY A 1 119 ? 5.266 12.844 8.399 1.00 90.62 119 GLY A N 1
ATOM 926 C CA . GLY A 1 119 ? 4.493 14.091 8.417 1.00 90.62 119 GLY A CA 1
ATOM 927 C C . GLY A 1 119 ? 3.033 13.803 8.752 1.00 90.62 119 GLY A C 1
ATOM 928 O O . GLY A 1 119 ? 2.724 13.553 9.917 1.00 90.62 119 GLY A O 1
ATOM 929 N N . SER A 1 120 ? 2.161 13.772 7.746 1.00 95.44 120 SER A N 1
ATOM 930 C CA . SER A 1 120 ? 0.756 13.373 7.893 1.00 95.44 120 SER A CA 1
ATOM 931 C C . SER A 1 120 ? 0.381 12.122 7.083 1.00 95.44 120 SER A C 1
ATOM 933 O O . SER A 1 120 ? 1.084 11.697 6.160 1.00 95.44 120 SER A O 1
ATOM 935 N N . ALA A 1 121 ? -0.751 11.505 7.447 1.00 96.25 121 ALA A N 1
ATOM 936 C CA . ALA A 1 121 ? -1.322 10.381 6.701 1.00 96.25 121 ALA A CA 1
ATOM 937 C C . ALA A 1 121 ? -1.708 10.780 5.270 1.00 96.25 121 ALA A C 1
ATOM 939 O O . ALA A 1 121 ? -1.556 9.969 4.355 1.00 96.25 121 ALA A O 1
ATOM 940 N N . ASP A 1 122 ? -2.154 12.022 5.082 1.00 97.81 122 ASP A N 1
ATOM 941 C CA . ASP A 1 122 ? -2.553 12.557 3.783 1.00 97.81 122 ASP A CA 1
ATOM 942 C C . ASP A 1 122 ? -1.335 12.811 2.899 1.00 97.81 122 ASP A C 1
ATOM 944 O O . ASP A 1 122 ? -1.261 12.227 1.824 1.00 97.81 122 ASP A O 1
ATOM 948 N N . GLU A 1 123 ? -0.326 13.534 3.395 1.00 97.62 123 GLU A N 1
ATOM 949 C CA . GLU A 1 123 ? 0.924 13.798 2.659 1.00 97.62 123 GL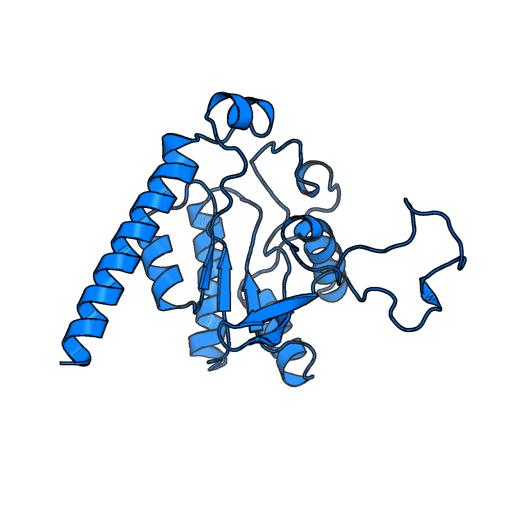U A CA 1
ATOM 950 C C . GLU A 1 123 ? 1.586 12.498 2.186 1.00 97.62 123 GLU A C 1
ATOM 952 O O . GLU A 1 123 ? 1.951 12.354 1.020 1.00 97.62 123 GLU A O 1
ATOM 957 N N . THR A 1 124 ? 1.696 11.501 3.073 1.00 97.56 124 THR A N 1
ATOM 958 C CA . THR A 1 124 ? 2.301 10.220 2.682 1.00 97.56 124 THR A CA 1
ATOM 959 C C . THR A 1 124 ? 1.435 9.472 1.660 1.00 97.56 124 THR A C 1
ATOM 961 O O . THR A 1 124 ? 1.962 8.811 0.764 1.00 97.56 124 THR A O 1
ATOM 964 N N . THR A 1 125 ? 0.106 9.566 1.768 1.00 98.12 125 THR A N 1
ATOM 965 C CA . THR A 1 125 ? -0.806 8.934 0.803 1.00 98.12 125 THR A CA 1
ATOM 966 C C . THR A 1 125 ? -0.755 9.634 -0.553 1.00 98.12 125 THR A C 1
ATOM 968 O O . THR A 1 125 ? -0.792 8.951 -1.572 1.00 98.12 125 THR A O 1
ATOM 971 N N . GLU A 1 126 ? -0.627 10.958 -0.593 1.00 98.38 126 GLU A N 1
ATOM 972 C CA . GLU A 1 126 ? -0.467 11.733 -1.826 1.00 98.38 126 GLU A CA 1
ATOM 973 C C . GLU A 1 126 ? 0.803 11.327 -2.580 1.00 98.38 126 GLU A C 1
ATOM 975 O O . GLU A 1 126 ? 0.749 11.086 -3.786 1.00 98.38 126 GLU A O 1
ATOM 980 N N . GLU A 1 127 ? 1.924 11.142 -1.878 1.00 98.31 127 GLU A N 1
ATOM 981 C CA . GLU A 1 127 ? 3.161 10.636 -2.481 1.00 98.31 127 GLU A CA 1
ATOM 982 C C . GLU A 1 127 ? 3.020 9.197 -3.011 1.00 98.31 127 GLU A C 1
ATOM 984 O O . GLU A 1 127 ? 3.482 8.877 -4.112 1.00 98.31 127 GLU A O 1
ATOM 989 N N . MET A 1 128 ? 2.353 8.319 -2.253 1.00 98.38 128 MET A N 1
ATOM 990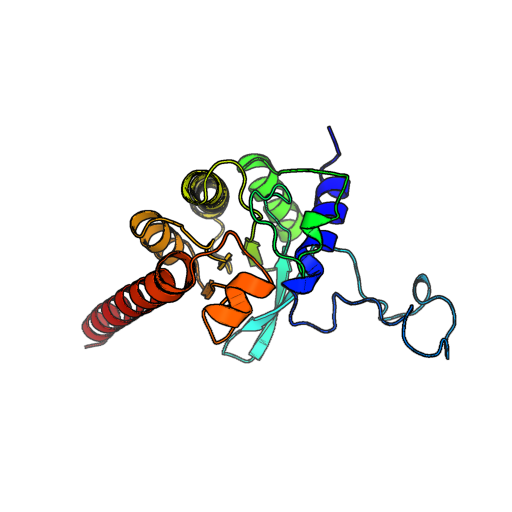 C CA . MET A 1 128 ? 2.048 6.957 -2.704 1.00 98.38 128 MET A CA 1
ATOM 991 C C . MET A 1 128 ? 1.152 6.966 -3.950 1.00 98.38 128 MET A C 1
ATOM 993 O O . MET A 1 128 ? 1.405 6.212 -4.890 1.00 98.38 128 MET A O 1
ATOM 997 N N . LEU A 1 129 ? 0.115 7.808 -3.973 1.00 98.50 129 LEU A N 1
ATOM 998 C CA . LEU A 1 129 ? -0.784 7.961 -5.116 1.00 98.50 129 LEU A CA 1
ATOM 999 C C . LEU A 1 129 ? -0.047 8.509 -6.328 1.00 98.50 129 LEU A C 1
ATOM 1001 O O . LEU A 1 129 ? -0.246 7.986 -7.418 1.00 98.50 129 LEU A O 1
ATOM 1005 N N . GLU A 1 130 ? 0.855 9.473 -6.153 1.00 98.62 130 GLU A N 1
ATOM 1006 C CA . GLU A 1 130 ? 1.686 9.978 -7.244 1.00 98.62 130 GLU A CA 1
ATOM 1007 C C . GLU A 1 130 ? 2.547 8.865 -7.855 1.00 98.62 130 GLU A C 1
ATOM 1009 O O . GLU A 1 130 ? 2.632 8.746 -9.077 1.00 98.62 130 GLU A O 1
ATOM 1014 N N . ALA A 1 131 ? 3.106 7.967 -7.036 1.00 98.50 131 ALA A N 1
ATOM 1015 C CA . ALA A 1 131 ? 3.834 6.810 -7.553 1.00 98.50 131 ALA A CA 1
ATOM 1016 C C . ALA A 1 131 ? 2.927 5.921 -8.424 1.00 98.50 131 ALA A C 1
ATOM 1018 O O . ALA A 1 131 ? 3.340 5.476 -9.496 1.00 98.50 131 ALA A O 1
ATOM 1019 N N . ILE A 1 132 ? 1.676 5.701 -8.005 1.00 98.44 132 ILE A N 1
ATOM 1020 C CA . ILE A 1 132 ? 0.690 4.937 -8.782 1.00 98.44 132 ILE A CA 1
ATOM 1021 C C . ILE A 1 132 ? 0.237 5.692 -10.039 1.00 98.44 132 ILE A C 1
ATOM 1023 O O . ILE A 1 132 ? 0.113 5.070 -11.093 1.00 98.44 132 ILE A O 1
ATOM 1027 N N . ARG A 1 133 ? 0.049 7.016 -9.992 1.00 98.62 133 ARG A N 1
ATOM 1028 C CA . ARG A 1 133 ? -0.262 7.834 -11.178 1.00 98.62 133 ARG A CA 1
ATOM 1029 C C . ARG A 1 133 ? 0.840 7.730 -12.219 1.00 98.62 133 ARG A C 1
ATOM 1031 O O . ARG A 1 133 ? 0.542 7.537 -13.394 1.00 98.62 133 ARG A O 1
ATOM 1038 N N . LEU A 1 134 ? 2.105 7.785 -11.802 1.00 98.75 134 LEU A N 1
ATOM 1039 C CA . LEU A 1 134 ? 3.233 7.571 -12.706 1.00 98.75 134 LEU A CA 1
ATOM 1040 C C . LEU A 1 134 ? 3.154 6.185 -13.354 1.00 98.75 134 LEU A C 1
ATOM 1042 O O . LEU A 1 134 ? 3.310 6.073 -14.569 1.00 98.75 134 LEU A O 1
ATOM 1046 N N . LEU A 1 135 ? 2.851 5.132 -12.589 1.00 98.44 135 LEU A N 1
ATOM 1047 C CA . LEU A 1 135 ? 2.641 3.800 -13.163 1.00 98.44 135 LEU A CA 1
ATOM 1048 C C . LEU A 1 135 ? 1.510 3.797 -14.200 1.00 98.44 135 LEU A C 1
ATOM 1050 O O . LEU A 1 135 ? 1.733 3.355 -15.326 1.00 98.44 135 LEU A O 1
ATOM 1054 N N . ARG A 1 136 ? 0.331 4.328 -13.859 1.00 97.81 136 ARG A N 1
ATOM 1055 C CA . ARG A 1 136 ? -0.852 4.315 -14.734 1.00 97.81 136 ARG A CA 1
ATOM 1056 C C . ARG A 1 136 ? -0.683 5.171 -15.987 1.00 97.81 136 ARG A C 1
ATOM 1058 O O . ARG A 1 136 ? -0.970 4.691 -17.076 1.00 97.81 136 ARG A O 1
ATOM 1065 N N . PHE A 1 137 ? -0.219 6.410 -15.846 1.00 98.19 137 PHE A N 1
ATOM 1066 C CA . PHE A 1 137 ? -0.305 7.426 -16.902 1.00 98.19 137 PHE A CA 1
ATOM 1067 C C . PHE A 1 137 ? 1.023 7.724 -17.600 1.00 98.19 137 PHE A C 1
ATOM 1069 O O . PHE A 1 137 ? 1.021 8.101 -18.767 1.00 98.19 137 PHE A O 1
ATOM 1076 N N . LYS A 1 138 ? 2.166 7.557 -16.920 1.00 98.25 138 LYS A N 1
ATOM 1077 C CA . LYS A 1 138 ? 3.490 7.761 -17.535 1.00 98.25 138 LYS A CA 1
ATOM 1078 C C . LYS A 1 138 ? 4.042 6.465 -18.118 1.00 98.25 138 LYS A C 1
ATOM 1080 O O . LYS A 1 138 ? 4.560 6.464 -19.229 1.00 98.25 138 LYS A O 1
ATOM 1085 N N . TYR A 1 139 ? 3.946 5.369 -17.368 1.00 98.00 139 TYR A N 1
ATOM 1086 C CA . TYR A 1 139 ? 4.458 4.061 -17.785 1.00 98.00 139 TYR A CA 1
ATOM 1087 C C . TYR A 1 139 ? 3.396 3.164 -18.439 1.00 98.00 139 TYR A C 1
ATOM 1089 O O . TYR A 1 139 ? 3.737 2.070 -18.883 1.00 98.00 139 TYR A O 1
ATOM 1097 N N . ASN A 1 140 ? 2.137 3.615 -18.523 1.00 97.50 140 ASN A N 1
ATOM 1098 C CA . ASN A 1 140 ? 1.008 2.868 -19.096 1.00 97.50 140 ASN A CA 1
ATOM 1099 C C . ASN A 1 140 ? 0.835 1.461 -18.493 1.00 97.50 140 ASN A C 1
ATOM 1101 O O . ASN A 1 140 ? 0.438 0.513 -19.169 1.00 97.50 140 ASN A O 1
ATOM 1105 N N . PHE A 1 141 ? 1.152 1.309 -17.206 1.00 97.62 141 PHE A N 1
ATOM 1106 C CA . PHE A 1 141 ? 1.024 0.044 -16.500 1.00 97.62 141 PHE A CA 1
ATOM 1107 C C . PHE A 1 141 ? -0.443 -0.223 -16.152 1.00 97.62 141 PHE A C 1
ATOM 1109 O O . PHE A 1 141 ? -1.028 0.449 -15.302 1.00 97.62 141 PHE A O 1
ATOM 1116 N N . GLN A 1 142 ? -1.023 -1.251 -16.769 1.00 95.50 142 GLN A N 1
ATOM 1117 C CA . GLN A 1 142 ? -2.402 -1.701 -16.529 1.00 95.50 142 GLN A CA 1
ATOM 1118 C C . GLN A 1 142 ? -2.488 -2.967 -15.662 1.00 95.50 142 GLN A C 1
ATOM 1120 O O . GLN A 1 142 ? -3.563 -3.534 -15.507 1.00 95.50 142 GLN A O 1
ATOM 1125 N N . GLY A 1 143 ? -1.368 -3.432 -15.100 1.00 93.38 143 GLY A N 1
ATOM 1126 C CA . GLY A 1 143 ? -1.359 -4.617 -14.243 1.00 93.38 143 GLY A CA 1
ATOM 1127 C C . GLY A 1 143 ? -1.876 -4.348 -12.826 1.00 93.38 143 GLY A C 1
ATOM 1128 O O . GLY A 1 143 ? -2.325 -3.247 -12.496 1.00 93.38 143 GLY A O 1
ATOM 1129 N N . TYR A 1 144 ? -1.769 -5.370 -11.978 1.00 94.12 144 TYR A N 1
ATOM 1130 C CA . TYR A 1 144 ? -2.385 -5.399 -10.652 1.00 94.12 144 TYR A CA 1
ATOM 1131 C C . TYR A 1 144 ? -1.735 -4.426 -9.654 1.00 94.12 144 TYR A C 1
ATOM 1133 O O . TYR A 1 144 ? -0.521 -4.459 -9.425 1.00 94.12 144 TYR A O 1
ATOM 1141 N N . VAL A 1 145 ? -2.562 -3.610 -9.000 1.00 95.25 145 VAL A N 1
ATOM 1142 C CA . VAL A 1 145 ? -2.196 -2.683 -7.924 1.00 95.25 145 VAL A CA 1
ATOM 1143 C C . VAL A 1 145 ? -3.019 -2.987 -6.673 1.00 95.25 145 VAL A C 1
ATOM 1145 O O . VAL A 1 145 ? -4.244 -2.863 -6.649 1.00 95.25 145 VAL A O 1
ATOM 1148 N N . HIS A 1 146 ? -2.325 -3.315 -5.586 1.00 94.31 146 HIS A N 1
ATOM 1149 C CA . HIS A 1 146 ? -2.883 -3.358 -4.240 1.00 94.31 146 HIS A CA 1
ATOM 1150 C C . HIS A 1 146 ? -2.406 -2.134 -3.461 1.00 94.31 146 HIS A C 1
ATOM 1152 O O . HIS A 1 146 ? -1.225 -2.013 -3.137 1.00 94.31 146 HIS A O 1
ATOM 1158 N N . PHE A 1 147 ? -3.337 -1.252 -3.110 1.00 96.19 147 PHE A N 1
ATOM 1159 C CA . PHE A 1 147 ? -3.066 -0.079 -2.290 1.00 96.19 147 PHE A CA 1
ATOM 1160 C C . PHE A 1 147 ? -3.505 -0.299 -0.839 1.00 96.19 147 PHE A C 1
ATOM 1162 O O . PHE A 1 147 ? -4.676 -0.564 -0.544 1.00 96.19 147 PHE A O 1
ATOM 1169 N N . LYS A 1 148 ? -2.558 -0.203 0.097 1.00 95.56 148 LYS A N 1
ATOM 1170 C CA . LYS A 1 148 ? -2.851 -0.261 1.529 1.00 95.56 148 LYS A CA 1
ATOM 1171 C C . LYS A 1 148 ? -3.041 1.152 2.073 1.00 95.56 148 LYS A C 1
ATOM 1173 O O . LYS A 1 148 ? -2.099 1.932 2.145 1.00 95.56 148 LYS A O 1
ATOM 1178 N N . ILE A 1 149 ? -4.264 1.446 2.492 1.00 95.88 149 ILE A N 1
ATOM 1179 C CA . ILE A 1 149 ? -4.641 2.721 3.088 1.00 95.88 149 ILE A CA 1
ATOM 1180 C C . ILE A 1 149 ? -3.993 2.890 4.462 1.00 95.88 149 ILE A C 1
ATOM 1182 O O . ILE A 1 149 ? -3.963 1.958 5.275 1.00 95.88 149 ILE A O 1
ATOM 1186 N N . LEU A 1 150 ? -3.516 4.108 4.716 1.00 95.50 150 LEU A N 1
ATOM 1187 C CA . LEU A 1 150 ? -2.972 4.520 5.999 1.00 95.50 150 LEU A CA 1
ATOM 1188 C C . LEU A 1 150 ? -4.102 4.902 6.973 1.00 95.50 150 LEU A C 1
ATOM 1190 O O . LEU A 1 150 ? -5.110 5.490 6.566 1.00 95.50 150 LEU A O 1
ATOM 1194 N N . PRO A 1 151 ? -3.955 4.581 8.269 1.00 94.25 151 PRO A N 1
ATOM 1195 C CA . PRO A 1 151 ? -4.874 5.062 9.292 1.00 94.25 151 PRO A CA 1
ATOM 1196 C C . PRO A 1 151 ? -4.860 6.594 9.310 1.00 94.25 151 PRO A C 1
ATOM 1198 O O . PRO A 1 151 ? -3.810 7.207 9.132 1.00 94.25 151 PRO A O 1
ATOM 1201 N N 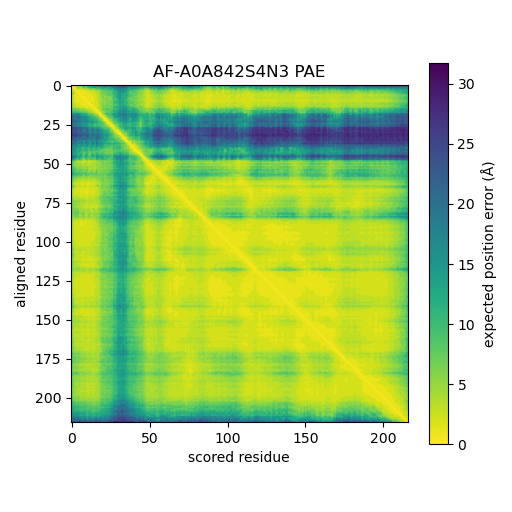. GLY A 1 152 ? -6.025 7.212 9.491 1.00 93.62 152 GLY A N 1
ATOM 1202 C CA . GLY A 1 152 ? -6.109 8.672 9.560 1.00 93.62 152 GLY A CA 1
ATOM 1203 C C . GLY A 1 152 ? -6.086 9.395 8.204 1.00 93.62 152 GLY A C 1
ATOM 1204 O O . GLY A 1 152 ? -6.147 10.619 8.194 1.00 93.62 152 GLY A O 1
ATOM 1205 N N . VAL A 1 153 ? -6.121 8.692 7.062 1.00 96.88 153 VAL A N 1
ATOM 1206 C CA . VAL A 1 153 ? -6.173 9.341 5.733 1.00 96.88 153 VAL A CA 1
ATOM 1207 C C . VAL A 1 153 ? -7.547 9.925 5.383 1.00 96.88 153 VAL A C 1
ATOM 1209 O O . VAL A 1 153 ? -8.571 9.325 5.711 1.00 96.88 153 VAL A O 1
ATOM 1212 N N . SER A 1 154 ? -7.606 11.060 4.706 1.00 97.25 154 SER A N 1
ATOM 1213 C CA . SER A 1 154 ? -8.833 11.720 4.266 1.00 97.25 154 SER A CA 1
ATOM 1214 C C . SER A 1 154 ? -9.623 10.928 3.217 1.00 97.25 154 SER A C 1
ATOM 1216 O O . SER A 1 154 ? -9.076 10.209 2.380 1.00 97.25 154 SER A O 1
ATOM 1218 N N . GLN A 1 155 ? -10.951 11.088 3.226 1.00 96.25 155 GLN A N 1
ATOM 1219 C CA . GLN A 1 155 ? -11.861 10.330 2.358 1.00 96.25 155 GLN A CA 1
ATOM 1220 C C . GLN A 1 155 ? -11.604 10.551 0.856 1.00 96.25 155 GLN A C 1
ATOM 1222 O O . GLN A 1 155 ? -11.765 9.621 0.065 1.00 96.25 155 GLN A O 1
ATOM 1227 N N . TYR A 1 156 ? -11.202 11.758 0.444 1.00 96.12 156 TYR A N 1
ATOM 1228 C CA . TYR A 1 156 ? -10.959 12.062 -0.971 1.00 96.12 156 TYR A CA 1
ATOM 1229 C C . TYR A 1 156 ? -9.771 11.268 -1.539 1.00 96.12 156 TYR A C 1
ATOM 1231 O O . TYR A 1 156 ? -9.869 10.751 -2.650 1.00 96.12 156 TYR A O 1
ATOM 1239 N N . LEU A 1 157 ? -8.712 11.068 -0.747 1.00 97.56 157 LEU A N 1
ATOM 1240 C CA . LEU A 1 157 ? -7.558 10.243 -1.124 1.00 97.56 157 LEU A CA 1
ATOM 1241 C C . LEU A 1 157 ? -7.921 8.758 -1.195 1.00 97.56 157 LEU A C 1
ATOM 1243 O O . LEU A 1 157 ? -7.439 8.043 -2.067 1.00 97.56 157 LEU A O 1
ATOM 1247 N N . ILE A 1 158 ? -8.824 8.286 -0.329 1.00 96.56 158 ILE A N 1
ATOM 1248 C CA . ILE A 1 158 ? -9.362 6.918 -0.418 1.00 96.56 158 ILE A CA 1
ATOM 1249 C C . ILE A 1 158 ? -10.111 6.724 -1.732 1.00 96.56 158 ILE A C 1
ATOM 1251 O O . ILE A 1 158 ? -9.931 5.705 -2.396 1.00 96.56 158 ILE A O 1
ATOM 1255 N N . LYS A 1 159 ? -10.946 7.697 -2.112 1.00 95.12 159 LYS A N 1
ATOM 1256 C CA . LYS A 1 159 ? -11.671 7.658 -3.383 1.00 95.12 159 LYS A CA 1
ATOM 1257 C C . LYS A 1 159 ? -10.697 7.590 -4.562 1.00 95.12 159 LYS A C 1
ATOM 1259 O O . LYS A 1 159 ? -10.894 6.764 -5.445 1.00 95.12 159 LYS A O 1
ATOM 1264 N N . GLU A 1 160 ? -9.646 8.407 -4.558 1.00 96.06 160 GLU A N 1
ATOM 1265 C CA . GLU A 1 160 ? -8.612 8.370 -5.598 1.00 96.06 160 GLU A CA 1
ATOM 1266 C C . GLU A 1 160 ? -7.873 7.023 -5.631 1.00 96.06 160 GLU A C 1
ATOM 1268 O O . GLU A 1 160 ? -7.733 6.427 -6.699 1.00 96.06 160 GLU A O 1
ATOM 1273 N N . ALA A 1 161 ? -7.478 6.491 -4.470 1.00 97.00 161 ALA A N 1
ATOM 1274 C CA . ALA A 1 161 ? -6.827 5.186 -4.368 1.00 97.00 161 ALA A CA 1
ATOM 1275 C C . ALA A 1 161 ? -7.688 4.062 -4.957 1.00 97.00 161 ALA A C 1
ATOM 1277 O O . ALA A 1 161 ? -7.160 3.206 -5.666 1.00 97.00 161 ALA A O 1
ATOM 1278 N N . ILE A 1 162 ? -9.002 4.084 -4.701 1.00 94.50 162 ILE A N 1
ATOM 1279 C CA . ILE A 1 162 ? -9.965 3.132 -5.274 1.00 94.50 162 ILE A CA 1
ATOM 1280 C C . ILE A 1 162 ? -9.988 3.226 -6.802 1.00 94.50 162 ILE A C 1
ATOM 1282 O O . ILE A 1 162 ? -9.973 2.195 -7.462 1.00 94.50 162 ILE A O 1
ATOM 1286 N N . CYS A 1 163 ? -9.991 4.432 -7.375 1.00 92.88 163 CYS A N 1
ATOM 1287 C CA . CYS A 1 163 ? -10.018 4.605 -8.830 1.00 92.88 163 CYS A CA 1
ATOM 1288 C C . CYS A 1 163 ? -8.748 4.092 -9.528 1.00 92.88 163 CYS A C 1
ATOM 1290 O O . CYS A 1 163 ? -8.800 3.731 -10.700 1.00 92.88 163 CYS A O 1
ATOM 1292 N N . LEU A 1 164 ? -7.604 4.092 -8.839 1.00 95.75 164 LEU A N 1
ATOM 1293 C CA . LEU A 1 164 ? -6.311 3.733 -9.430 1.00 95.75 164 LEU A CA 1
ATOM 1294 C C . LEU A 1 164 ? -5.874 2.285 -9.148 1.00 95.75 164 LEU A C 1
ATOM 1296 O O . LEU A 1 164 ? -4.885 1.829 -9.738 1.00 95.75 164 LEU A O 1
ATOM 1300 N N . SER A 1 165 ? -6.583 1.562 -8.274 1.00 94.94 165 SER A N 1
ATOM 1301 C CA . SER A 1 165 ? -6.134 0.274 -7.725 1.00 94.94 165 SER A CA 1
ATOM 1302 C C . SER A 1 165 ? -7.158 -0.845 -7.881 1.00 94.94 165 SER A C 1
ATOM 1304 O O . SER A 1 165 ? -8.353 -0.640 -7.714 1.00 94.94 165 SER A O 1
ATOM 1306 N N . ASP A 1 166 ? -6.667 -2.064 -8.089 1.00 91.44 166 ASP A N 1
ATOM 1307 C CA . ASP A 1 166 ? -7.474 -3.285 -8.200 1.00 91.44 166 ASP A CA 1
ATOM 1308 C C . ASP A 1 166 ? -7.928 -3.807 -6.830 1.00 91.44 166 ASP A C 1
ATOM 1310 O O . ASP A 1 166 ? -8.970 -4.450 -6.688 1.00 91.44 166 ASP A O 1
ATOM 1314 N N . ARG A 1 167 ? -7.128 -3.545 -5.788 1.00 91.50 167 ARG A N 1
ATOM 1315 C CA . ARG A 1 167 ? -7.427 -3.957 -4.415 1.00 91.50 167 ARG A CA 1
ATOM 1316 C C . ARG A 1 167 ? -7.051 -2.886 -3.411 1.00 91.50 167 ARG A C 1
ATOM 1318 O O . ARG A 1 167 ? -5.960 -2.326 -3.450 1.00 91.50 167 ARG A O 1
ATOM 1325 N N . ILE A 1 168 ? -7.932 -2.706 -2.432 1.00 93.62 168 ILE A N 1
ATOM 1326 C CA . ILE A 1 168 ? -7.714 -1.841 -1.280 1.00 93.62 168 ILE A CA 1
ATOM 1327 C C . ILE A 1 168 ? -7.696 -2.668 0.004 1.00 93.62 168 ILE A C 1
ATOM 1329 O O . ILE A 1 168 ? -8.493 -3.592 0.176 1.00 93.62 168 ILE A O 1
ATOM 1333 N N . SER A 1 169 ? -6.806 -2.321 0.931 1.00 92.94 169 SER A N 1
ATOM 1334 C CA . SER A 1 169 ? -6.818 -2.862 2.294 1.00 92.94 169 SER A CA 1
AT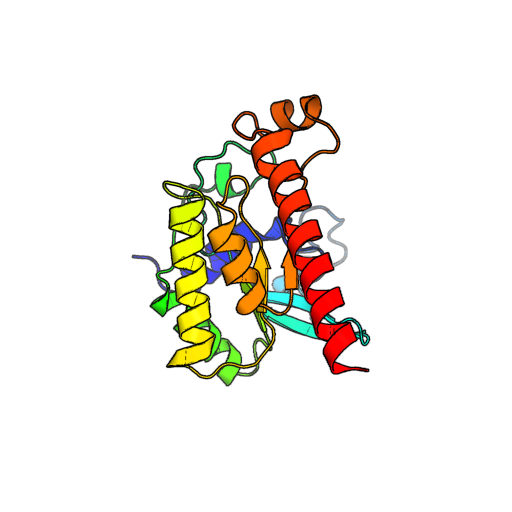OM 1335 C C . SER A 1 169 ? -6.497 -1.796 3.328 1.00 92.94 169 SER A C 1
ATOM 1337 O O . SER A 1 169 ? -5.809 -0.829 3.028 1.00 92.94 169 SER A O 1
ATOM 1339 N N . ILE A 1 170 ? -6.904 -2.034 4.567 1.00 93.44 170 ILE A N 1
ATOM 1340 C CA . ILE A 1 170 ? -6.509 -1.265 5.748 1.00 93.44 170 ILE A CA 1
ATOM 1341 C C . ILE A 1 170 ? -6.259 -2.253 6.889 1.00 93.44 170 ILE A C 1
ATOM 1343 O O . ILE A 1 170 ? -6.935 -3.281 6.973 1.00 93.44 170 ILE A O 1
ATOM 1347 N N . ASN A 1 171 ? -5.298 -1.964 7.763 1.00 90.81 171 ASN A N 1
ATOM 1348 C CA . ASN A 1 171 ? -5.086 -2.782 8.951 1.00 90.81 171 ASN A CA 1
ATOM 1349 C C . ASN A 1 171 ? -6.100 -2.418 10.045 1.00 90.81 171 ASN A C 1
ATOM 1351 O O . ASN A 1 171 ? -6.275 -1.244 10.360 1.00 90.81 171 ASN A O 1
ATOM 1355 N N . SER A 1 172 ? -6.716 -3.427 10.668 1.00 89.00 172 SER A N 1
ATOM 1356 C CA . SER A 1 172 ? -7.545 -3.221 11.867 1.00 89.00 172 SER A CA 1
ATOM 1357 C C . SER A 1 172 ? -6.715 -3.149 13.153 1.00 89.00 172 SER A C 1
ATOM 1359 O O . SER A 1 172 ? -7.126 -2.487 14.097 1.00 89.00 172 SER A O 1
ATOM 1361 N N . GLU A 1 173 ? -5.553 -3.816 13.180 1.00 88.75 173 GLU A N 1
ATOM 1362 C CA . GLU A 1 173 ? -4.581 -3.935 14.288 1.00 88.75 173 GLU A CA 1
ATOM 1363 C C . GLU A 1 173 ? -5.099 -4.591 15.585 1.00 88.75 173 GLU A C 1
ATOM 1365 O O . GLU A 1 173 ? -4.442 -5.471 16.131 1.00 88.75 173 GLU A O 1
ATOM 1370 N N . ALA A 1 174 ? -6.275 -4.204 16.073 1.00 91.62 174 ALA A N 1
ATOM 1371 C CA . ALA A 1 174 ? -6.936 -4.764 17.245 1.00 91.62 174 ALA A CA 1
ATOM 1372 C C . ALA A 1 174 ? -8.455 -4.852 17.021 1.00 91.62 174 ALA A C 1
ATOM 1374 O O . ALA A 1 174 ? -9.005 -4.216 16.121 1.00 91.62 174 ALA A O 1
ATOM 1375 N N . SER A 1 175 ? -9.142 -5.639 17.853 1.00 91.44 175 SER A N 1
ATOM 1376 C CA . SER A 1 175 ? -10.606 -5.787 17.831 1.00 91.44 175 SER A CA 1
ATOM 1377 C C . SER A 1 175 ? -11.341 -4.762 18.699 1.00 91.44 175 SER A C 1
ATOM 1379 O O . SER A 1 175 ? -12.541 -4.565 18.529 1.00 91.44 175 SER A O 1
ATOM 1381 N N . THR A 1 176 ? -10.646 -4.106 19.634 1.00 93.25 176 THR A N 1
ATOM 1382 C CA . THR A 1 176 ? -11.237 -3.117 20.546 1.00 93.25 176 THR A CA 1
ATOM 1383 C C . THR A 1 176 ? -10.344 -1.889 20.687 1.00 93.25 176 THR A C 1
ATOM 1385 O O . THR A 1 176 ? -9.126 -1.964 20.506 1.00 93.25 176 THR A O 1
ATOM 1388 N N . LYS A 1 177 ? -10.948 -0.766 21.096 1.00 93.94 177 LYS A N 1
ATOM 1389 C CA . LYS A 1 177 ? -10.226 0.474 21.407 1.00 93.94 177 LYS A CA 1
ATOM 1390 C C . LYS A 1 177 ? -9.167 0.275 22.498 1.00 93.94 177 LYS A C 1
ATOM 1392 O O . LYS A 1 177 ? -8.063 0.781 22.348 1.00 93.94 177 LYS A O 1
ATOM 1397 N N . GLY A 1 178 ? -9.494 -0.460 23.565 1.00 94.75 178 GLY A N 1
ATOM 1398 C CA . GLY A 1 178 ? -8.585 -0.670 24.699 1.00 94.75 178 GLY A CA 1
ATOM 1399 C C . GLY A 1 178 ? -7.298 -1.381 24.284 1.00 94.75 178 GLY A C 1
ATOM 1400 O O . GLY A 1 178 ? -6.209 -0.872 24.536 1.00 94.75 178 GLY A O 1
ATOM 1401 N N . TYR A 1 179 ? -7.428 -2.492 23.553 1.00 93.75 179 TYR A N 1
ATOM 1402 C CA . TYR A 1 179 ? -6.268 -3.212 23.024 1.00 93.75 179 TYR A CA 1
ATOM 1403 C C . TYR A 1 179 ? -5.479 -2.380 22.012 1.00 93.75 179 TYR A C 1
ATOM 1405 O O . TYR A 1 179 ? -4.252 -2.421 22.038 1.00 93.75 179 TYR A O 1
ATOM 1413 N N . LEU A 1 180 ? -6.146 -1.595 21.151 1.00 94.56 180 LEU A N 1
ATOM 1414 C CA . LEU A 1 180 ? -5.434 -0.715 20.221 1.00 94.56 180 LEU A CA 1
ATOM 1415 C C . LEU A 1 180 ? -4.546 0.279 20.975 1.00 94.56 180 LEU A C 1
ATOM 1417 O O . LEU A 1 180 ? -3.371 0.394 20.647 1.00 94.56 180 LEU A O 1
ATOM 1421 N N . SER A 1 181 ? -5.080 0.948 21.999 1.00 93.69 181 SER A N 1
ATOM 1422 C CA . SER A 1 181 ? -4.317 1.912 22.799 1.00 93.69 181 SER A CA 1
ATOM 1423 C C . SER A 1 181 ? -3.133 1.272 23.532 1.00 93.69 181 SER A C 1
ATOM 1425 O O . SER A 1 181 ? -2.111 1.926 23.724 1.00 93.69 181 SER A O 1
ATOM 1427 N N . GLU A 1 182 ? -3.231 -0.007 23.904 1.00 94.62 182 GLU A N 1
ATOM 1428 C CA . GLU A 1 182 ? -2.118 -0.745 24.505 1.00 94.62 182 GLU A CA 1
ATOM 1429 C C . GLU A 1 182 ? -0.969 -0.965 23.511 1.00 94.62 182 GLU A C 1
ATOM 1431 O O . GLU A 1 182 ? 0.200 -0.811 23.878 1.00 94.62 182 GLU A O 1
ATOM 1436 N N . ILE A 1 183 ? -1.279 -1.310 22.257 1.00 93.56 183 ILE A N 1
ATOM 1437 C CA . ILE A 1 183 ? -0.276 -1.700 21.252 1.00 93.56 183 ILE A CA 1
ATOM 1438 C C . ILE A 1 183 ? 0.138 -0.569 20.299 1.00 93.56 183 ILE A C 1
ATOM 1440 O O . ILE A 1 183 ? 1.164 -0.695 19.635 1.00 93.56 183 ILE A O 1
ATOM 1444 N N . ALA A 1 184 ? -0.645 0.503 20.199 1.00 93.19 184 ALA A N 1
ATOM 1445 C CA . ALA A 1 184 ? -0.440 1.658 19.326 1.00 93.19 184 ALA A CA 1
ATOM 1446 C C . ALA A 1 184 ? -1.165 2.881 19.918 1.00 93.19 184 ALA A C 1
ATOM 1448 O O . ALA A 1 184 ? -2.291 3.201 19.533 1.00 93.19 184 ALA A O 1
ATOM 1449 N N . SER A 1 185 ? -0.526 3.548 20.880 1.00 91.69 185 SER A N 1
ATOM 1450 C CA . SER A 1 185 ? -1.179 4.554 21.727 1.00 91.69 185 SER A CA 1
ATOM 1451 C C . SER A 1 185 ? -1.629 5.800 20.958 1.00 91.69 185 SER A C 1
ATOM 1453 O O . SER A 1 185 ? -2.603 6.445 21.340 1.00 91.69 185 SER A O 1
ATOM 1455 N N . GLN A 1 186 ? -0.962 6.102 19.843 1.00 91.75 186 GLN A N 1
ATOM 1456 C CA . GLN A 1 186 ? -1.228 7.281 19.016 1.00 91.75 186 GLN A CA 1
ATOM 1457 C C . GLN A 1 186 ? -2.336 7.090 17.964 1.00 91.75 186 GLN A C 1
ATOM 1459 O O . GLN A 1 186 ? -2.637 8.038 17.242 1.00 91.75 186 GLN A O 1
ATOM 1464 N N . LYS A 1 187 ? -2.918 5.889 17.829 1.00 92.44 187 LYS A N 1
ATOM 1465 C CA . LYS A 1 187 ? -4.000 5.618 16.867 1.00 92.44 187 LYS A CA 1
ATOM 1466 C C . LYS A 1 187 ? -5.369 5.704 17.540 1.00 92.44 187 LYS A C 1
ATOM 1468 O O . LYS A 1 187 ? -5.607 5.062 18.564 1.00 92.44 187 LYS A O 1
ATOM 1473 N N . ASP A 1 188 ? -6.308 6.405 16.913 1.00 94.25 188 ASP A N 1
ATOM 1474 C CA . ASP A 1 188 ? -7.709 6.410 17.331 1.00 94.25 188 ASP A CA 1
ATOM 1475 C C . ASP A 1 188 ? -8.493 5.297 16.620 1.00 94.25 188 ASP A C 1
ATOM 1477 O O . ASP A 1 188 ? -8.650 5.288 15.401 1.00 94.25 188 ASP A O 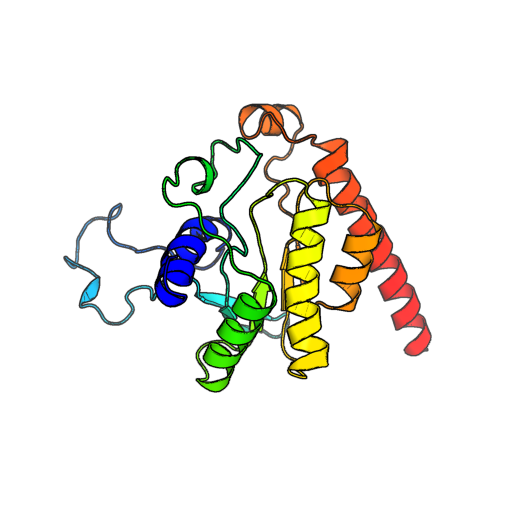1
ATOM 1481 N N . PHE A 1 189 ? -9.044 4.359 17.392 1.00 94.12 189 PHE A N 1
ATOM 1482 C CA . PHE A 1 189 ? -9.803 3.230 16.847 1.00 94.12 189 PHE A CA 1
ATOM 1483 C C . PHE A 1 189 ? -11.019 3.663 16.009 1.00 94.12 189 PHE A C 1
ATOM 1485 O O . PHE A 1 189 ? -11.265 3.113 14.935 1.00 94.12 189 PHE A O 1
ATOM 1492 N N . LYS A 1 190 ? -11.790 4.645 16.489 1.00 94.81 190 LYS A N 1
ATOM 1493 C CA . LYS A 1 190 ? -13.032 5.075 15.834 1.00 94.81 190 LYS A CA 1
ATOM 1494 C C . LYS A 1 190 ? -12.730 5.931 14.611 1.00 94.81 190 LYS A C 1
ATOM 1496 O O . LYS A 1 190 ? -13.322 5.730 13.552 1.00 94.81 190 LYS A O 1
ATOM 1501 N N . ASN A 1 191 ? -11.823 6.889 14.756 1.00 94.94 191 ASN A N 1
ATOM 1502 C CA . ASN A 1 191 ? -11.496 7.817 13.688 1.00 94.94 191 ASN A CA 1
ATOM 1503 C C . ASN A 1 191 ? -10.557 7.185 12.658 1.00 94.94 191 ASN A C 1
ATOM 1505 O O . ASN A 1 191 ? -10.872 7.163 11.471 1.00 94.94 191 ASN A O 1
ATOM 1509 N N . ASP A 1 192 ? -9.419 6.643 13.074 1.00 94.56 192 ASP A N 1
ATOM 1510 C CA . ASP A 1 192 ? -8.357 6.285 12.133 1.00 94.56 192 ASP A CA 1
ATOM 1511 C C . ASP A 1 192 ? -8.616 4.954 11.425 1.00 94.56 192 ASP A C 1
ATOM 1513 O O . ASP A 1 192 ? -8.128 4.753 10.311 1.00 94.56 192 ASP A O 1
ATOM 1517 N N . ILE A 1 193 ? -9.406 4.067 12.042 1.00 94.38 193 ILE A N 1
ATOM 1518 C CA . ILE A 1 193 ? -9.671 2.711 11.547 1.00 94.38 193 ILE A CA 1
ATOM 1519 C C . ILE A 1 193 ? -11.142 2.548 11.157 1.00 94.38 193 ILE A C 1
ATOM 1521 O O . ILE A 1 193 ? -11.449 2.342 9.981 1.00 94.38 193 ILE A O 1
ATOM 1525 N N . GLU A 1 194 ? -12.069 2.660 12.112 1.00 95.44 194 GLU A N 1
ATOM 1526 C CA . GLU A 1 194 ? -13.487 2.355 11.878 1.00 95.44 194 GLU A CA 1
ATOM 1527 C C . GLU A 1 194 ? -14.120 3.301 10.844 1.00 95.44 194 GLU A C 1
ATOM 1529 O O . GLU A 1 194 ? -14.814 2.850 9.929 1.00 95.44 194 GLU A O 1
ATOM 1534 N N . MET A 1 195 ? -13.837 4.606 10.919 1.00 96.44 195 MET A N 1
ATOM 1535 C CA . MET A 1 195 ? -14.328 5.577 9.935 1.00 96.44 195 MET A CA 1
ATOM 1536 C C . MET A 1 195 ? -13.829 5.259 8.521 1.00 96.44 195 MET A C 1
ATOM 1538 O O . MET A 1 195 ? -14.608 5.285 7.568 1.00 96.44 195 MET A O 1
ATOM 1542 N N . ARG A 1 196 ? -12.552 4.885 8.373 1.00 96.50 196 ARG A N 1
ATOM 1543 C CA . ARG A 1 196 ? -11.969 4.526 7.070 1.00 96.50 196 ARG A CA 1
ATOM 1544 C C . ARG A 1 196 ? -12.627 3.265 6.511 1.00 96.50 196 ARG A C 1
ATOM 1546 O O . ARG A 1 196 ? -12.976 3.230 5.333 1.00 96.50 196 ARG A O 1
ATOM 1553 N N . GLN A 1 197 ? -12.885 2.260 7.350 1.00 95.19 197 GLN A N 1
ATOM 1554 C CA . GLN A 1 197 ? -13.639 1.065 6.951 1.00 95.19 197 GLN A CA 1
ATOM 1555 C C . GLN A 1 197 ? -15.075 1.401 6.515 1.00 95.19 197 GLN A C 1
ATOM 1557 O O . GLN A 1 197 ? -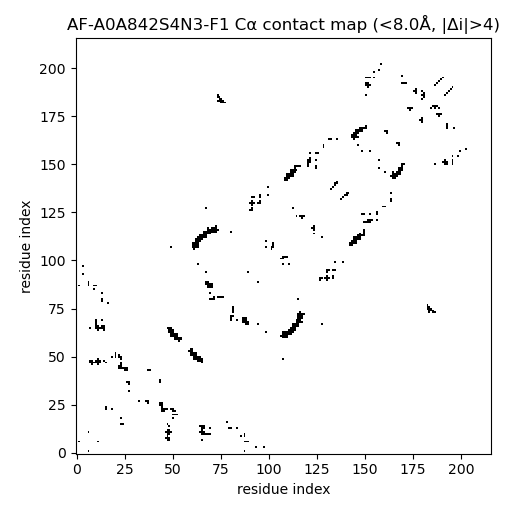15.562 0.851 5.525 1.00 95.19 197 GLN A O 1
ATOM 1562 N N . ARG A 1 198 ? -15.750 2.333 7.203 1.00 96.00 198 ARG A N 1
ATOM 1563 C CA . ARG A 1 198 ? -17.084 2.817 6.807 1.00 96.00 198 ARG A CA 1
ATOM 1564 C C . ARG A 1 198 ? -17.053 3.509 5.447 1.00 96.00 198 ARG A C 1
ATOM 1566 O O . ARG A 1 198 ? -17.902 3.211 4.609 1.00 96.00 198 ARG A O 1
ATOM 1573 N N . TRP A 1 199 ? -16.068 4.369 5.195 1.00 96.25 199 TRP A N 1
ATOM 1574 C CA . TRP A 1 199 ? -15.892 5.011 3.890 1.00 96.25 199 TRP A CA 1
ATOM 1575 C C . TRP A 1 199 ? -15.596 3.995 2.785 1.00 96.25 199 TRP A C 1
ATOM 1577 O O . TRP A 1 199 ? -16.208 4.062 1.721 1.00 96.25 199 TRP A O 1
ATOM 1587 N N . LEU A 1 200 ? -14.747 2.997 3.045 1.00 94.00 200 LEU A N 1
ATOM 1588 C CA . LEU A 1 200 ? -14.496 1.905 2.099 1.00 94.00 200 LEU A CA 1
ATOM 1589 C C . LEU A 1 200 ? -15.764 1.118 1.772 1.00 94.00 200 LEU A C 1
ATOM 1591 O O . LEU A 1 200 ? -16.044 0.853 0.604 1.00 94.00 200 LEU A O 1
ATOM 1595 N N . LYS A 1 201 ? -16.565 0.784 2.790 1.00 93.38 201 LYS A N 1
ATOM 1596 C CA . LYS A 1 201 ? -17.865 0.134 2.597 1.00 93.38 201 LYS A CA 1
ATOM 1597 C C . LYS A 1 201 ? -18.791 1.000 1.741 1.00 93.38 201 LYS A C 1
ATOM 1599 O O . LYS A 1 201 ? -19.405 0.475 0.818 1.00 93.38 201 LYS A O 1
ATOM 1604 N N . TYR A 1 202 ? -18.871 2.298 2.029 1.00 93.75 202 TYR A N 1
ATOM 1605 C CA . TYR A 1 202 ? -19.688 3.246 1.273 1.00 93.75 202 TYR A CA 1
ATOM 1606 C C . TYR A 1 202 ? -19.293 3.285 -0.210 1.00 93.75 202 TYR A C 1
ATOM 1608 O O . TYR A 1 202 ? -20.142 3.081 -1.077 1.00 93.75 202 TYR A O 1
ATOM 1616 N N . HIS A 1 203 ? -18.002 3.462 -0.509 1.00 90.94 203 HIS A N 1
ATOM 1617 C CA . HIS A 1 203 ? -17.520 3.499 -1.891 1.00 90.94 203 HIS A CA 1
ATOM 1618 C C . HIS A 1 203 ? -17.719 2.164 -2.617 1.00 90.94 203 HIS A C 1
ATOM 1620 O O . HIS A 1 203 ? -18.136 2.165 -3.772 1.00 90.94 203 HIS A O 1
ATOM 1626 N N . ARG A 1 204 ? -17.501 1.028 -1.940 1.00 87.19 204 ARG A N 1
ATOM 1627 C CA . ARG A 1 204 ? -17.745 -0.306 -2.509 1.00 87.19 204 ARG A CA 1
ATOM 1628 C C . ARG A 1 204 ? -19.212 -0.521 -2.880 1.00 87.19 204 ARG A C 1
ATOM 1630 O O . ARG A 1 204 ? -19.485 -1.045 -3.952 1.00 87.19 204 ARG A O 1
ATOM 1637 N N . ILE A 1 205 ? -20.146 -0.157 -1.997 1.00 88.50 205 ILE A N 1
ATOM 1638 C CA . ILE A 1 205 ? -21.585 -0.313 -2.264 1.00 88.50 205 ILE A CA 1
ATOM 1639 C C . ILE A 1 205 ? -21.969 0.498 -3.498 1.00 88.50 205 ILE A C 1
ATOM 1641 O O . ILE A 1 205 ? -22.549 -0.054 -4.425 1.00 88.50 205 ILE A O 1
ATOM 1645 N N . ARG A 1 206 ? -21.565 1.770 -3.543 1.00 88.12 206 ARG A N 1
ATOM 1646 C CA . ARG A 1 206 ? -21.878 2.650 -4.667 1.00 88.12 206 ARG A CA 1
ATOM 1647 C C . ARG A 1 206 ? -21.274 2.153 -5.986 1.00 88.12 206 ARG A C 1
ATOM 1649 O O . ARG A 1 206 ? -21.966 2.142 -6.995 1.00 88.12 206 ARG A O 1
ATOM 1656 N N . HIS A 1 207 ? -20.017 1.708 -5.971 1.00 84.06 207 HIS A N 1
ATOM 1657 C CA . HIS A 1 207 ? -19.376 1.132 -7.155 1.00 84.06 207 HIS A CA 1
ATOM 1658 C C . HIS A 1 207 ? -20.129 -0.108 -7.658 1.00 84.06 207 HIS A C 1
ATOM 1660 O O . HIS A 1 207 ? -20.396 -0.226 -8.848 1.00 84.06 207 HIS A O 1
ATOM 1666 N N . ASN A 1 208 ? -20.539 -1.002 -6.751 1.00 82.00 208 ASN A N 1
ATOM 1667 C CA . ASN A 1 208 ? -21.342 -2.166 -7.118 1.00 82.00 208 ASN A CA 1
ATOM 1668 C C . ASN A 1 208 ? -22.705 -1.758 -7.698 1.00 82.00 208 ASN A C 1
ATOM 1670 O O . ASN A 1 208 ? -23.153 -2.356 -8.666 1.00 82.00 208 ASN A O 1
ATOM 1674 N N . GLU A 1 209 ? -23.374 -0.756 -7.127 1.00 87.25 209 GLU A N 1
ATOM 1675 C CA . GLU A 1 209 ? -24.643 -0.246 -7.660 1.00 87.25 209 GLU A CA 1
ATOM 1676 C C . GLU A 1 209 ? -24.489 0.333 -9.071 1.00 87.25 209 GLU A C 1
ATOM 1678 O O . GLU A 1 209 ? -25.358 0.114 -9.911 1.00 87.25 209 GLU A O 1
ATOM 1683 N N . GLU A 1 210 ? -23.405 1.063 -9.336 1.00 85.75 210 GLU A N 1
ATOM 1684 C CA . GLU A 1 210 ? -23.080 1.611 -10.658 1.00 85.75 210 GLU A CA 1
ATOM 1685 C C . GLU A 1 210 ? -22.774 0.489 -11.663 1.00 85.75 210 GLU A C 1
ATOM 1687 O O . GLU A 1 210 ? -23.423 0.419 -12.703 1.00 85.75 210 GLU A O 1
ATOM 1692 N N . ALA A 1 211 ? -21.902 -0.462 -11.315 1.00 77.75 211 ALA A N 1
ATOM 1693 C CA . ALA A 1 211 ? -21.578 -1.606 -12.172 1.00 77.75 211 ALA A CA 1
ATOM 1694 C C . ALA A 1 211 ? -22.810 -2.476 -12.489 1.00 77.75 211 ALA A C 1
ATOM 1696 O O . ALA A 1 211 ? -23.001 -2.928 -13.615 1.00 77.75 211 ALA A O 1
ATOM 1697 N N . MET A 1 212 ? -23.703 -2.677 -11.514 1.00 77.19 212 MET A N 1
ATOM 1698 C CA . MET A 1 212 ? -24.950 -3.421 -11.721 1.00 77.19 212 MET A CA 1
ATOM 1699 C C . MET A 1 212 ? -25.971 -2.674 -12.592 1.00 77.19 212 MET A C 1
ATOM 1701 O O . MET A 1 212 ? -26.915 -3.308 -13.064 1.00 77.19 212 MET A O 1
ATOM 1705 N N . LYS A 1 213 ? -25.835 -1.355 -12.793 1.00 86.81 213 LYS A N 1
ATOM 1706 C CA . LYS A 1 213 ? -26.650 -0.607 -13.767 1.00 86.81 213 LYS A CA 1
ATOM 1707 C C . LYS A 1 213 ? -26.150 -0.807 -15.191 1.00 86.81 213 LYS A C 1
ATOM 1709 O O . LYS A 1 213 ? -26.977 -0.881 -16.082 1.00 86.81 213 LYS A O 1
ATOM 1714 N N . GLU A 1 214 ? -24.839 -0.904 -15.392 1.00 80.19 214 GLU A N 1
ATOM 1715 C CA . GLU A 1 214 ? -24.238 -1.134 -16.715 1.00 80.19 214 GLU A CA 1
ATOM 1716 C C . GLU A 1 214 ? -24.458 -2.567 -17.226 1.00 80.19 214 GLU A C 1
ATOM 1718 O O . GLU A 1 214 ? -24.450 -2.805 -18.428 1.00 80.19 214 GLU A O 1
ATOM 1723 N N . LEU A 1 215 ? -24.673 -3.523 -16.314 1.00 70.12 215 LEU A N 1
ATOM 1724 C CA . LEU A 1 215 ? -24.970 -4.926 -16.632 1.00 70.12 215 LEU A CA 1
ATOM 1725 C C . LEU A 1 215 ? -26.453 -5.207 -16.945 1.00 70.12 215 LEU A C 1
ATOM 1727 O O . LEU A 1 215 ? -26.783 -6.346 -17.281 1.00 70.12 215 LEU A O 1
ATOM 1731 N N . LYS A 1 216 ? -27.343 -4.222 -16.778 1.00 54.69 216 LYS A N 1
ATOM 1732 C CA . LYS A 1 216 ? -28.779 -4.323 -17.087 1.00 54.69 216 LYS A CA 1
ATOM 1733 C C . LYS A 1 216 ? -29.086 -3.685 -18.431 1.00 54.69 216 LYS A C 1
ATOM 1735 O O . LYS A 1 216 ? -29.939 -4.264 -19.136 1.00 54.69 216 LYS A O 1
#

Solvent-accessible surface area (backbone atoms only — not comparable to full-atom values): 12192 Å² total; per-residue (Å²): 131,82,52,70,71,54,48,38,43,52,25,7,54,51,33,44,85,78,53,94,42,84,50,63,53,75,79,66,86,89,46,86,67,87,76,63,73,53,90,83,42,91,86,51,55,60,66,50,25,50,43,65,48,69,50,99,89,65,51,78,41,37,22,42,34,31,34,47,23,48,41,52,81,63,64,35,72,85,44,58,42,69,76,50,85,80,69,53,66,59,50,38,68,56,46,33,53,52,50,52,53,37,39,77,68,72,69,27,64,29,40,34,48,36,61,42,35,48,96,40,37,48,61,39,46,51,46,53,48,47,18,49,46,42,31,45,72,73,65,63,49,80,65,53,31,34,42,44,55,59,62,61,43,54,70,69,60,52,54,50,51,55,77,73,30,80,38,79,47,67,77,70,94,45,95,46,58,69,58,30,42,75,45,23,64,78,57,49,51,62,64,25,35,50,45,49,52,50,50,51,52,52,54,51,53,52,50,50,56,53,55,57,56,77,75,105

Foldseek 3Di:
DDDLVVQQQQQLLLCLVVAPAPLRDFPPDPDPPPPPDCPPDDSGRDGRQWHWDADPVGDIWIERDGEQWLDAPWPQQPGVSNVDPDTDHDFLVSLLVVVVVCVVVVNGQYYEYHHHADPHLAVSLVRSLSSLCCCCPVVVPPTAYEYERFFQYDLVSVVSCVVRHPHYHYDLPDPDQVVCCVRIVPGGNVRRPVVSVVSVVVSVVVVVVVVVVVVD

Radius of gyration: 18.14 Å; Cα contacts (8 Å, |Δi|>4): 337; chains: 1; bounding box: 51×44×44 Å

Secondary structure (DSSP, 8-state):
---HHHHHHHHHHHGGGG--SGGGS-SSSSS--TTS-GGGSTT----TTEEEEE-TT--EEEEEEEESB---S---TT-HHHH-S---B--HHHHHHHHHHHHHTTS-SEEEEE---SS-HHHHHHHHHHHHHIIIIIS---SEEEEEPPTT--HHHHHHHHHH-SEEE-----SSHHHHHHH-TT--IIIIIIHHHHHHHHHHHHHHHHHHHHT-

Sequence (216 aa):
MPNTLEKIRILGANSKYDICASTASSRTDKYPKLFGNSKNWVGATASAGICHSYTPDGRCMSLFKTLYTNKCLYDCKYCFSQNCKHRVSFTPEEYARTFMKLYSMNVVEGVFISSGVCGSADETTEEMLEAIRLLRFKYNFQGYVHFKILPGVSQYLIKEAICLSDRISINSEASTKGYLSE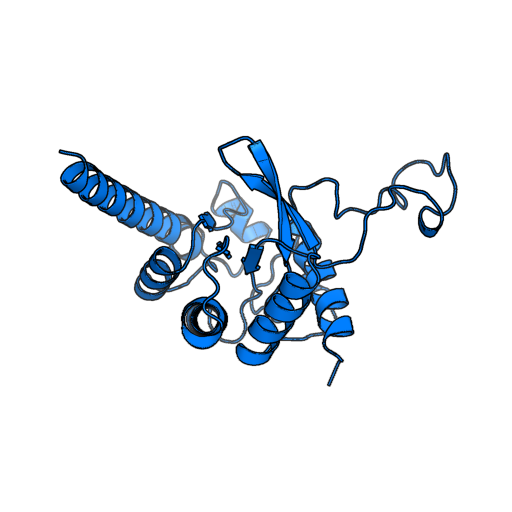IASQKDFKNDIEMRQRWLKYHRIRHNEEAMKELK

Nearest PDB structures (foldseek):
  8phx-assembly1_A  TM=6.342E-01  e=9.316E-02  Candida albicans SC5314
  3bsm-assembly1_A  TM=5.528E-01  e=1.197E-01  Chromohalobacter israelensis DSM 3043
  3fhq-assembly2_D  TM=7.130E-01  e=5.063E-01  Glutamicibacter protophormiae
  3fhq-assembly1_A  TM=7.139E-01  e=4.755E-01  Glutamicibacter protophormiae
  5gk4-assembly1_B  TM=5.047E-01  e=1.470E+00  Escherichia coli K-12

pLDDT: mean 86.35, std 13.94, range [46.91, 98.75]

Mean predicted aligned error: 6.81 Å